Protein AF-A0A356F7J8-F1 (afdb_monomer_lite)

Structure (mmCIF, N/CA/C/O backbone):
data_AF-A0A356F7J8-F1
#
_entry.id   AF-A0A356F7J8-F1
#
loop_
_atom_site.group_PDB
_atom_site.id
_atom_site.type_symbol
_atom_site.label_atom_id
_atom_site.label_alt_id
_atom_site.label_comp_id
_atom_site.label_asym_id
_atom_site.label_entity_id
_atom_site.label_seq_id
_atom_site.pdbx_PDB_ins_code
_atom_site.Cartn_x
_atom_site.Cartn_y
_atom_site.Cartn_z
_atom_site.occupancy
_atom_site.B_iso_or_equiv
_atom_site.auth_seq_id
_atom_site.auth_comp_id
_atom_site.auth_asym_id
_atom_site.auth_atom_id
_atom_site.pdbx_PDB_model_num
ATOM 1 N N . ALA A 1 1 ? 6.730 -4.942 -4.288 1.00 91.25 1 ALA A N 1
ATOM 2 C CA . ALA A 1 1 ? 8.101 -4.449 -4.509 1.00 91.25 1 ALA A CA 1
ATOM 3 C C . ALA A 1 1 ? 8.484 -3.327 -3.545 1.00 91.25 1 ALA A C 1
ATOM 5 O O . ALA A 1 1 ? 9.322 -3.562 -2.684 1.00 91.25 1 ALA A O 1
ATOM 6 N N . ILE A 1 2 ? 7.876 -2.136 -3.649 1.00 92.38 2 ILE A N 1
ATOM 7 C CA . ILE A 1 2 ? 8.386 -0.928 -2.964 1.00 92.38 2 ILE A CA 1
ATOM 8 C C . ILE A 1 2 ? 7.753 -0.603 -1.599 1.00 92.38 2 ILE A C 1
ATOM 10 O O . ILE A 1 2 ? 8.176 0.344 -0.948 1.00 92.38 2 ILE A O 1
ATOM 14 N N . GLY A 1 3 ? 6.719 -1.337 -1.177 1.00 86.81 3 GLY A N 1
ATOM 15 C CA . GLY A 1 3 ? 6.034 -1.076 0.098 1.00 86.81 3 GLY A CA 1
ATOM 16 C C . GLY A 1 3 ? 5.116 0.157 0.102 1.00 86.81 3 GLY A C 1
ATOM 17 O O . GLY A 1 3 ? 4.936 0.769 1.152 1.00 86.81 3 GLY A O 1
ATO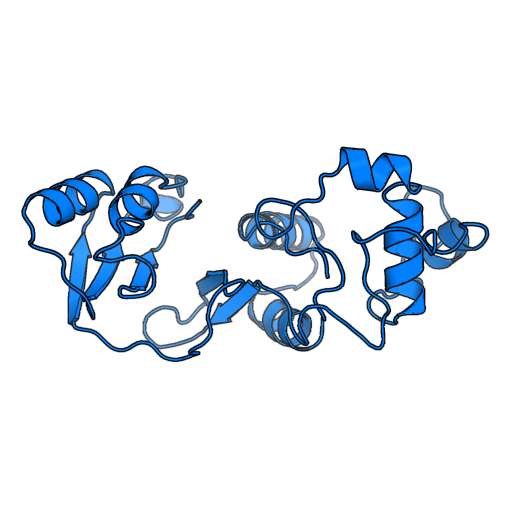M 18 N N . GLY A 1 4 ? 4.509 0.508 -1.039 1.00 89.50 4 GLY A N 1
ATOM 19 C CA . GLY A 1 4 ? 3.669 1.706 -1.207 1.00 89.50 4 GLY A CA 1
ATOM 20 C C . GLY A 1 4 ? 2.384 1.760 -0.361 1.00 89.50 4 GLY A C 1
ATOM 21 O O . GLY A 1 4 ? 2.050 0.829 0.378 1.00 89.50 4 GLY A O 1
ATOM 22 N N . SER A 1 5 ? 1.664 2.879 -0.468 1.00 92.06 5 SER A N 1
ATOM 23 C CA . SER A 1 5 ? 0.406 3.132 0.252 1.00 92.06 5 SER A CA 1
ATOM 24 C C . SER A 1 5 ? -0.735 2.225 -0.225 1.00 92.06 5 SER A C 1
ATOM 26 O O . SER A 1 5 ? -0.843 1.915 -1.413 1.00 92.06 5 SER A O 1
ATOM 28 N N . THR A 1 6 ? -1.634 1.861 0.692 1.00 94.06 6 THR A N 1
ATOM 29 C CA . THR A 1 6 ? -2.899 1.170 0.389 1.00 94.06 6 THR A CA 1
ATOM 30 C C . THR A 1 6 ? -3.812 2.001 -0.518 1.00 94.06 6 THR A C 1
ATOM 32 O O . THR A 1 6 ? -4.516 1.426 -1.347 1.00 94.06 6 THR A O 1
ATOM 35 N N . ASN A 1 7 ? -3.731 3.340 -0.464 1.00 94.81 7 ASN A N 1
ATOM 36 C CA . ASN A 1 7 ? -4.457 4.247 -1.367 1.00 94.81 7 ASN A CA 1
ATOM 37 C C . ASN A 1 7 ? -4.113 3.995 -2.849 1.00 94.81 7 ASN A C 1
ATOM 39 O O . ASN A 1 7 ? -4.943 4.234 -3.726 1.00 94.81 7 ASN A O 1
ATOM 43 N N . GLY A 1 8 ? -2.929 3.440 -3.140 1.00 94.31 8 GLY A N 1
ATOM 44 C CA . GLY A 1 8 ? -2.548 3.037 -4.494 1.00 94.31 8 GLY A CA 1
ATOM 45 C C . GLY A 1 8 ? -3.520 2.034 -5.124 1.00 94.31 8 GLY A C 1
ATOM 46 O O . GLY A 1 8 ? -3.714 2.070 -6.334 1.00 94.31 8 GLY A O 1
ATOM 47 N N . MET A 1 9 ? -4.188 1.195 -4.322 1.00 95.00 9 MET A N 1
ATOM 48 C CA . MET A 1 9 ? -5.195 0.250 -4.821 1.00 95.00 9 MET A CA 1
ATOM 49 C C . MET A 1 9 ? -6.432 0.977 -5.349 1.00 95.00 9 MET A C 1
ATOM 51 O O . MET A 1 9 ? -6.921 0.650 -6.425 1.00 95.00 9 MET A O 1
ATOM 55 N N . LEU A 1 10 ? -6.899 2.012 -4.645 1.00 96.19 10 LEU A N 1
ATOM 56 C CA . LEU A 1 10 ? -8.052 2.807 -5.075 1.00 96.19 10 LEU A CA 1
ATOM 57 C C . LEU A 1 10 ? -7.766 3.519 -6.397 1.00 96.19 10 LEU A C 1
ATOM 59 O O . LEU A 1 10 ? -8.580 3.477 -7.318 1.00 96.19 10 LEU A O 1
ATOM 63 N N . HIS A 1 11 ? -6.592 4.143 -6.504 1.00 97.44 11 HIS A N 1
ATOM 64 C CA . HIS A 1 11 ? -6.194 4.856 -7.714 1.00 97.44 11 HIS A CA 1
ATOM 65 C C . HIS A 1 11 ? -5.977 3.914 -8.898 1.00 97.44 11 HIS A C 1
ATOM 67 O O . HIS A 1 11 ? -6.392 4.239 -10.007 1.00 97.44 11 HIS A O 1
ATOM 73 N N . LEU A 1 12 ? -5.378 2.741 -8.671 1.00 96.69 12 LEU A N 1
ATOM 74 C CA . LEU A 1 12 ? -5.155 1.757 -9.726 1.00 96.69 12 LEU A CA 1
ATOM 75 C C . LEU A 1 12 ? -6.475 1.184 -10.259 1.00 96.69 12 LEU A C 1
ATOM 77 O O . LEU A 1 12 ? -6.648 1.097 -11.470 1.00 96.69 12 LEU A O 1
ATOM 81 N N . LEU A 1 13 ? -7.423 0.856 -9.376 1.00 97.12 13 LEU A N 1
ATOM 82 C CA . LEU A 1 13 ? -8.752 0.383 -9.777 1.00 97.12 13 LEU A CA 1
ATOM 83 C C . LEU A 1 13 ? -9.542 1.468 -10.524 1.00 97.12 13 LEU A C 1
ATOM 85 O O . LEU A 1 13 ? -10.190 1.181 -11.529 1.00 97.12 13 LEU A O 1
ATOM 89 N N . ALA A 1 14 ? -9.462 2.725 -10.075 1.00 97.75 14 ALA A N 1
ATOM 90 C CA . ALA A 1 14 ? -10.080 3.847 -10.779 1.00 97.75 14 ALA A CA 1
ATOM 91 C C . ALA A 1 14 ? -9.475 4.043 -12.179 1.00 97.75 14 ALA A C 1
ATOM 93 O O . ALA A 1 14 ? -10.212 4.200 -13.150 1.00 97.75 14 ALA A O 1
ATOM 94 N N . LEU A 1 15 ? -8.145 3.973 -12.295 1.00 98.06 15 LEU A N 1
ATOM 95 C CA . LEU A 1 15 ? -7.444 4.069 -13.574 1.00 98.06 15 LEU A CA 1
ATOM 96 C C . LEU A 1 15 ? -7.825 2.924 -14.518 1.00 98.06 15 LEU A C 1
ATOM 98 O O . LEU A 1 15 ? -8.110 3.176 -15.685 1.00 98.06 15 LEU A O 1
ATOM 102 N N . ALA A 1 16 ? -7.862 1.685 -14.023 1.00 98.00 16 ALA A N 1
ATOM 103 C CA . ALA A 1 16 ? -8.266 0.527 -14.815 1.00 98.00 16 ALA A CA 1
ATOM 104 C C . ALA A 1 16 ? -9.693 0.688 -15.352 1.00 98.00 16 ALA A C 1
ATOM 106 O O . ALA A 1 16 ? -9.935 0.469 -16.538 1.00 98.00 16 ALA A O 1
ATOM 107 N N . ARG A 1 17 ? -10.618 1.176 -14.515 1.00 97.62 17 ARG A N 1
ATOM 108 C CA . ARG A 1 17 ? -11.995 1.469 -14.924 1.00 97.62 17 ARG A CA 1
ATOM 109 C C . ARG A 1 17 ? -12.063 2.520 -16.035 1.00 97.62 17 ARG A C 1
ATOM 111 O O . ARG A 1 17 ? -12.768 2.301 -17.017 1.00 97.62 17 ARG A O 1
ATOM 118 N N . GLU A 1 18 ? -11.335 3.629 -15.907 1.00 98.38 18 GLU A N 1
ATOM 119 C CA . GLU A 1 18 ? -11.282 4.670 -16.948 1.00 98.38 18 GLU A CA 1
ATOM 120 C C . GLU A 1 18 ? -10.639 4.161 -18.245 1.00 98.38 18 GLU A C 1
ATOM 122 O O . GLU A 1 18 ? -11.094 4.472 -19.347 1.00 98.38 18 GLU A O 1
ATOM 127 N N . ALA A 1 19 ? -9.627 3.301 -18.125 1.00 98.00 19 ALA A N 1
ATOM 128 C CA . ALA A 1 19 ? -8.990 2.623 -19.249 1.00 98.00 19 ALA A CA 1
ATOM 129 C C . ALA A 1 19 ? -9.828 1.463 -19.826 1.00 98.00 19 ALA A C 1
ATOM 131 O O . ALA A 1 19 ? -9.428 0.877 -20.832 1.00 98.00 19 ALA A O 1
ATOM 132 N N . LYS A 1 20 ? -10.986 1.141 -19.226 1.00 98.19 20 LYS A N 1
ATOM 133 C CA . LYS A 1 20 ? -11.863 0.012 -19.588 1.00 98.19 20 LYS A CA 1
ATOM 134 C C . LYS A 1 20 ? -11.149 -1.344 -19.548 1.00 98.19 20 LYS A C 1
ATOM 136 O O . LYS A 1 20 ? -11.376 -2.202 -20.399 1.00 98.19 20 LYS A O 1
ATOM 141 N N . VAL A 1 21 ? -10.282 -1.519 -18.557 1.00 98.12 21 VAL A N 1
ATOM 142 C CA . VAL A 1 21 ? -9.602 -2.776 -18.249 1.00 98.12 21 VAL A CA 1
ATOM 143 C C . VAL A 1 21 ? -10.322 -3.427 -17.072 1.00 98.12 21 VAL A C 1
ATOM 145 O O . VAL A 1 21 ? -10.441 -2.823 -16.006 1.00 98.12 21 VAL A O 1
ATOM 148 N N . GLU A 1 22 ? -10.791 -4.659 -17.265 1.00 97.69 22 GLU A N 1
ATOM 149 C CA . GLU A 1 22 ? -11.347 -5.476 -16.185 1.00 97.69 22 GLU A CA 1
ATOM 150 C C . GLU A 1 22 ? -10.220 -5.849 -15.217 1.00 97.69 22 GLU A C 1
ATOM 152 O O . GLU A 1 22 ? -9.372 -6.688 -15.520 1.00 97.69 22 GLU A O 1
ATOM 157 N N . PHE A 1 23 ? -10.178 -5.164 -14.076 1.00 97.44 23 PHE A N 1
ATOM 158 C CA . PHE A 1 23 ? -9.166 -5.358 -13.047 1.00 97.44 23 PHE A CA 1
ATOM 159 C C . PHE A 1 23 ? -9.775 -5.092 -11.674 1.00 97.44 23 PHE A C 1
ATOM 161 O O . PHE A 1 23 ? -10.354 -4.031 -11.425 1.00 97.44 23 PHE A O 1
ATOM 168 N N . THR A 1 24 ? -9.660 -6.066 -10.780 1.00 96.94 24 THR A N 1
ATOM 169 C CA . THR A 1 24 ? -10.370 -6.098 -9.503 1.00 96.94 24 THR A CA 1
ATOM 170 C C . THR A 1 24 ? -9.429 -6.401 -8.339 1.00 96.94 24 THR A C 1
ATOM 172 O O . THR A 1 24 ? -8.261 -6.759 -8.503 1.00 96.94 24 THR A O 1
ATOM 175 N N . LEU A 1 25 ? -9.952 -6.307 -7.115 1.00 97.19 25 LEU A N 1
ATOM 176 C CA . LEU A 1 25 ? -9.237 -6.748 -5.918 1.00 97.19 25 LEU A CA 1
ATOM 177 C C . LEU A 1 25 ? -8.871 -8.246 -5.957 1.00 97.19 25 LEU A C 1
ATOM 179 O O . LEU A 1 25 ? -7.870 -8.640 -5.354 1.00 97.19 25 LEU A O 1
ATOM 183 N N . ALA A 1 26 ? -9.643 -9.076 -6.671 1.00 96.75 26 ALA A N 1
ATOM 184 C CA . ALA A 1 26 ? -9.350 -10.500 -6.824 1.00 96.75 26 ALA A CA 1
ATOM 185 C C . ALA A 1 26 ? -8.097 -10.746 -7.680 1.00 96.75 26 ALA A C 1
ATOM 187 O O . ALA A 1 26 ? -7.353 -11.681 -7.395 1.00 96.75 26 ALA A O 1
ATOM 188 N N . ASP A 1 27 ? -7.827 -9.872 -8.654 1.00 96.88 27 ASP A N 1
ATOM 189 C CA . ASP A 1 27 ? -6.625 -9.916 -9.498 1.00 96.88 27 ASP A CA 1
ATOM 190 C C . ASP A 1 27 ? -5.392 -9.390 -8.753 1.00 96.88 27 ASP A C 1
ATOM 192 O O . ASP A 1 27 ? -4.281 -9.891 -8.913 1.00 96.88 27 ASP A O 1
ATOM 196 N N . ILE A 1 28 ? -5.585 -8.401 -7.876 1.00 96.50 28 ILE A N 1
ATOM 197 C CA . ILE A 1 28 ? -4.511 -7.808 -7.068 1.00 96.50 28 ILE A CA 1
ATOM 198 C C . ILE A 1 28 ? -3.938 -8.815 -6.065 1.00 96.50 28 ILE A C 1
ATOM 200 O O . ILE A 1 28 ? -2.730 -8.830 -5.827 1.00 96.50 28 ILE A O 1
ATOM 204 N N . GLN A 1 29 ? -4.774 -9.653 -5.451 1.00 95.62 29 GLN A N 1
ATOM 205 C CA . GLN A 1 29 ? -4.327 -10.555 -4.390 1.00 95.62 29 GLN A CA 1
ATOM 206 C C . GLN A 1 29 ? -3.210 -11.540 -4.790 1.00 95.62 29 GLN A C 1
ATOM 208 O O . GLN A 1 29 ? -2.231 -11.633 -4.041 1.00 95.62 29 GLN A O 1
ATOM 213 N N . PRO A 1 30 ? -3.305 -12.298 -5.903 1.00 96.25 30 PRO A N 1
ATOM 214 C CA . PRO A 1 30 ? -2.209 -13.160 -6.341 1.00 96.25 30 PRO A CA 1
ATOM 215 C C . PRO A 1 30 ? -0.947 -12.348 -6.656 1.00 96.25 30 PRO A C 1
ATOM 217 O O . PRO A 1 30 ? 0.122 -12.703 -6.166 1.00 96.25 30 PRO A O 1
ATOM 220 N N . ILE A 1 31 ? -1.079 -11.189 -7.318 1.00 96.19 31 ILE A N 1
ATOM 221 C CA . ILE A 1 31 ? 0.049 -10.282 -7.597 1.00 96.19 31 ILE A CA 1
ATOM 222 C C . ILE A 1 31 ? 0.764 -9.899 -6.294 1.00 96.19 31 ILE A C 1
ATOM 224 O O . ILE A 1 31 ? 1.987 -9.992 -6.199 1.00 96.19 31 ILE A O 1
ATOM 228 N N . MET A 1 32 ? 0.023 -9.508 -5.255 1.00 95.50 32 MET A N 1
ATOM 229 C CA . MET A 1 32 ? 0.609 -9.134 -3.965 1.00 95.50 32 MET A CA 1
ATOM 230 C C . MET A 1 32 ? 1.274 -10.306 -3.232 1.00 95.50 32 MET A C 1
ATOM 232 O O . MET A 1 32 ? 2.231 -10.088 -2.487 1.00 95.50 32 MET A O 1
ATOM 236 N N . ARG A 1 33 ? 0.796 -11.542 -3.417 1.00 94.25 33 ARG A N 1
ATOM 237 C CA . ARG A 1 33 ? 1.423 -12.745 -2.839 1.00 94.25 33 ARG A CA 1
ATOM 238 C C . ARG A 1 33 ? 2.718 -13.131 -3.538 1.00 94.25 33 ARG A C 1
ATOM 240 O O . ARG A 1 33 ? 3.629 -13.600 -2.868 1.00 94.25 33 ARG A O 1
ATOM 247 N N . GLU A 1 34 ? 2.783 -12.940 -4.847 1.00 95.06 34 GLU A N 1
ATOM 248 C CA . GLU A 1 34 ? 3.923 -13.347 -5.677 1.00 95.06 34 GLU A CA 1
ATOM 249 C C . GLU A 1 34 ? 4.987 -12.252 -5.794 1.00 95.06 34 GLU A C 1
ATOM 251 O O . GLU A 1 34 ? 6.133 -12.528 -6.133 1.00 95.06 34 GLU A O 1
ATOM 256 N N . THR A 1 35 ? 4.637 -11.004 -5.479 1.00 96.06 35 THR A N 1
ATOM 257 C CA . THR A 1 35 ? 5.567 -9.879 -5.560 1.00 96.06 35 THR A CA 1
ATOM 258 C C . THR A 1 35 ? 6.389 -9.738 -4.270 1.00 96.06 35 THR A C 1
ATOM 260 O O . THR A 1 35 ? 5.838 -9.290 -3.257 1.00 96.06 35 THR A O 1
ATOM 263 N N . PRO A 1 36 ? 7.717 -9.952 -4.288 1.00 95.81 36 PRO A N 1
ATOM 264 C CA . PRO A 1 36 ? 8.560 -9.715 -3.121 1.00 95.81 36 PRO A CA 1
ATOM 265 C C . PRO A 1 36 ? 8.683 -8.222 -2.774 1.00 95.81 36 PRO A C 1
ATOM 267 O O . PRO A 1 36 ? 8.465 -7.319 -3.595 1.00 95.81 36 PRO A O 1
ATOM 270 N N . VAL A 1 37 ? 9.065 -7.934 -1.530 1.00 94.88 37 VAL A N 1
ATOM 271 C CA . VAL A 1 37 ? 9.495 -6.595 -1.110 1.00 94.88 37 VAL A CA 1
ATOM 272 C C . VAL A 1 37 ? 10.995 -6.484 -1.332 1.00 94.88 37 VAL A C 1
ATOM 274 O O . VAL A 1 37 ? 11.788 -7.100 -0.626 1.00 94.88 37 VAL A O 1
ATOM 277 N N . LEU A 1 38 ? 11.369 -5.668 -2.312 1.00 95.31 38 LEU A N 1
ATOM 278 C CA . LEU A 1 38 ? 12.754 -5.452 -2.722 1.00 95.31 38 LEU A CA 1
ATOM 279 C C . LEU A 1 38 ? 13.272 -4.079 -2.311 1.00 95.31 38 LEU A C 1
ATOM 281 O O . LEU A 1 38 ? 14.453 -3.822 -2.487 1.00 95.31 38 LEU A O 1
ATOM 285 N N . CYS A 1 39 ? 12.433 -3.187 -1.776 1.00 94.56 39 CYS A N 1
ATOM 286 C CA . CYS A 1 39 ? 12.879 -1.834 -1.448 1.00 94.56 39 CYS A CA 1
ATOM 287 C C . CYS A 1 39 ? 12.588 -1.432 -0.010 1.00 94.56 39 CYS A C 1
ATOM 289 O O . CYS A 1 39 ? 11.521 -1.746 0.519 1.00 94.56 39 CYS A O 1
ATOM 291 N N . SER A 1 40 ? 13.519 -0.695 0.593 1.00 92.38 40 SER A N 1
ATOM 292 C CA . SER A 1 40 ? 13.481 -0.209 1.974 1.00 92.38 40 SER A CA 1
ATOM 293 C C . SER A 1 40 ? 13.285 1.306 2.019 1.00 92.38 40 SER A C 1
ATOM 295 O O . SER A 1 40 ? 14.229 2.074 2.201 1.00 92.38 40 SER A O 1
ATOM 297 N N . PHE A 1 41 ? 12.035 1.738 1.835 1.00 92.38 41 PHE A N 1
ATOM 298 C CA . PHE A 1 41 ? 11.652 3.150 1.876 1.00 92.38 41 PHE A CA 1
ATOM 299 C C . PHE A 1 41 ? 10.756 3.479 3.070 1.00 92.38 41 PHE A C 1
ATOM 301 O O . PHE A 1 41 ? 9.981 2.636 3.534 1.00 92.38 41 PHE A O 1
ATOM 308 N N . ALA A 1 42 ? 10.837 4.721 3.538 1.00 88.69 42 ALA A N 1
ATOM 309 C CA . ALA A 1 42 ? 9.963 5.272 4.561 1.00 88.69 42 ALA A CA 1
ATOM 310 C C . ALA A 1 42 ? 8.482 5.132 4.150 1.00 88.69 42 ALA A C 1
ATOM 312 O O . ALA A 1 42 ? 8.158 5.260 2.964 1.00 88.69 42 ALA A O 1
ATOM 313 N N . PRO A 1 43 ? 7.569 4.862 5.104 1.00 83.94 43 PRO A N 1
ATOM 314 C CA . PRO A 1 43 ? 7.795 4.809 6.556 1.00 83.94 43 PRO A CA 1
ATOM 315 C C . PRO A 1 43 ? 8.349 3.468 7.080 1.00 83.94 43 PRO A C 1
ATOM 317 O O . PRO A 1 43 ? 8.655 3.367 8.261 1.00 83.94 43 PRO A O 1
ATOM 320 N N . ARG A 1 44 ? 8.479 2.435 6.234 1.00 82.75 44 ARG A N 1
ATOM 321 C CA . ARG A 1 44 ? 8.925 1.089 6.647 1.00 82.75 44 ARG A CA 1
ATOM 322 C C . ARG A 1 44 ? 10.441 0.996 6.825 1.00 82.75 44 ARG A C 1
ATOM 324 O O . ARG A 1 44 ? 10.922 0.327 7.731 1.00 82.75 44 ARG A O 1
ATOM 331 N N . GLY A 1 45 ? 11.176 1.598 5.899 1.00 85.88 45 GLY A N 1
ATOM 332 C CA . GLY A 1 45 ? 12.633 1.634 5.874 1.00 85.88 45 GLY A CA 1
ATOM 333 C C . GLY A 1 45 ? 13.180 3.046 6.079 1.00 85.88 45 GLY A C 1
ATOM 334 O O . GLY A 1 45 ? 12.423 4.014 6.033 1.00 85.88 45 GLY A O 1
ATOM 335 N N . PRO A 1 46 ? 14.499 3.189 6.266 1.00 86.56 46 PRO A N 1
ATOM 336 C CA . PRO A 1 46 ? 15.126 4.491 6.488 1.00 86.56 46 PRO A CA 1
ATOM 337 C C . PRO A 1 46 ? 15.255 5.333 5.208 1.00 86.56 46 PRO A C 1
ATOM 339 O O . PRO A 1 46 ? 15.455 6.542 5.286 1.00 86.56 46 PRO A O 1
ATOM 342 N N . GLY A 1 47 ? 15.158 4.711 4.029 1.00 91.00 47 GLY A N 1
ATOM 343 C CA . GLY A 1 47 ? 15.392 5.362 2.745 1.00 91.00 47 GLY A CA 1
ATOM 344 C C . GLY A 1 47 ? 14.260 6.268 2.272 1.00 91.00 47 GLY A C 1
ATOM 345 O O . GLY A 1 47 ? 13.083 5.978 2.472 1.00 91.00 47 GLY A O 1
ATOM 346 N N . THR A 1 48 ? 14.591 7.336 1.554 1.00 94.38 48 THR A N 1
ATOM 347 C CA . THR A 1 48 ? 13.607 8.248 0.954 1.00 94.38 48 THR A CA 1
ATOM 348 C C . THR A 1 48 ? 13.656 8.222 -0.575 1.00 94.38 48 THR A C 1
ATOM 350 O O . THR A 1 48 ? 14.558 7.653 -1.190 1.00 94.38 48 THR A O 1
ATOM 353 N N . MET A 1 49 ? 12.697 8.888 -1.226 1.00 95.56 49 MET A N 1
ATOM 354 C CA . MET A 1 49 ? 12.724 9.063 -2.685 1.00 95.56 49 MET A CA 1
ATOM 355 C C . MET A 1 49 ? 13.897 9.935 -3.157 1.00 95.56 49 MET A C 1
ATOM 357 O O . MET A 1 49 ? 14.352 9.783 -4.289 1.00 95.56 49 MET A O 1
ATOM 361 N N . VAL A 1 50 ? 14.431 10.804 -2.289 1.00 96.31 50 VAL A N 1
ATOM 362 C CA . VAL A 1 50 ? 15.663 11.558 -2.571 1.00 96.31 50 VAL A CA 1
ATOM 363 C C . VAL A 1 50 ? 16.861 10.614 -2.624 1.00 96.31 50 VAL A C 1
ATOM 365 O O . VAL A 1 50 ? 17.713 10.752 -3.497 1.00 96.31 50 VAL A 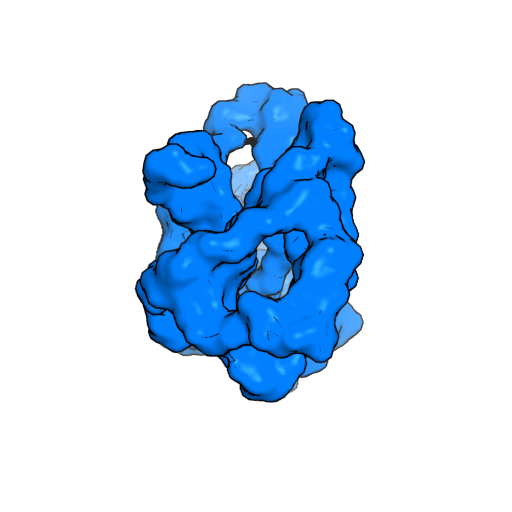O 1
ATOM 368 N N . ASP A 1 51 ? 16.910 9.627 -1.734 1.00 95.88 51 ASP A N 1
ATOM 369 C CA . ASP A 1 51 ? 17.988 8.639 -1.728 1.00 95.88 51 ASP A CA 1
ATOM 370 C C . ASP A 1 51 ? 17.894 7.720 -2.948 1.00 95.88 51 ASP A C 1
ATOM 372 O O . ASP A 1 51 ? 18.909 7.470 -3.594 1.00 95.88 51 ASP A O 1
ATOM 376 N N . LEU A 1 52 ? 16.675 7.334 -3.354 1.00 96.25 52 LEU A N 1
ATOM 377 C CA . LEU A 1 52 ? 16.459 6.649 -4.632 1.00 96.25 52 LEU A CA 1
ATOM 378 C C . LEU A 1 52 ? 16.976 7.492 -5.807 1.00 96.25 52 LEU A C 1
ATOM 380 O O . LEU A 1 52 ? 17.683 6.978 -6.670 1.00 96.25 52 LEU A O 1
ATOM 384 N N . HIS A 1 53 ? 16.661 8.789 -5.844 1.00 96.69 53 HIS A N 1
ATOM 385 C CA . HIS A 1 53 ? 17.146 9.684 -6.897 1.00 96.69 53 HIS A CA 1
ATOM 386 C C . HIS A 1 53 ? 18.680 9.731 -6.963 1.00 96.69 53 HIS A C 1
ATOM 388 O O . HIS A 1 53 ? 19.243 9.635 -8.053 1.00 96.69 53 HIS A O 1
ATOM 394 N N . ARG A 1 54 ? 19.360 9.797 -5.810 1.00 95.62 54 ARG A N 1
ATOM 395 C CA . ARG A 1 54 ? 20.832 9.817 -5.722 1.00 95.62 54 ARG A CA 1
ATOM 396 C C . ARG A 1 54 ? 21.496 8.563 -6.291 1.00 95.62 54 ARG A C 1
ATOM 398 O O . ARG A 1 54 ? 22.617 8.663 -6.778 1.00 95.62 54 ARG A O 1
ATOM 405 N N . ILE A 1 55 ? 20.819 7.415 -6.257 1.00 95.38 55 ILE A N 1
ATOM 406 C CA . ILE A 1 55 ? 21.337 6.147 -6.799 1.00 95.38 55 ILE A CA 1
ATOM 407 C C . ILE A 1 55 ? 20.869 5.851 -8.235 1.00 95.38 55 ILE A C 1
ATOM 409 O O . ILE A 1 55 ? 21.061 4.739 -8.719 1.00 95.38 55 ILE A O 1
ATOM 413 N N . GLY A 1 56 ? 20.260 6.828 -8.922 1.00 95.38 56 GLY A N 1
ATOM 414 C CA . GLY A 1 56 ? 19.826 6.715 -10.323 1.00 95.38 56 GLY A CA 1
ATOM 415 C C . GLY A 1 56 ? 18.308 6.741 -10.543 1.00 95.38 56 GLY A C 1
ATOM 416 O O . GLY A 1 56 ? 17.839 6.668 -11.679 1.00 95.38 56 GLY A O 1
ATOM 417 N N . GLY A 1 57 ? 17.523 6.911 -9.479 1.00 96.38 57 GLY A N 1
ATOM 418 C CA . GLY A 1 57 ? 16.099 7.219 -9.559 1.00 96.38 57 GLY A CA 1
ATOM 419 C C . GLY A 1 57 ? 15.211 6.052 -9.984 1.00 96.38 57 GLY A C 1
ATOM 420 O O . GLY A 1 57 ? 15.563 4.877 -9.876 1.00 96.38 57 GLY A O 1
ATOM 421 N N . ALA A 1 58 ? 14.013 6.399 -10.460 1.00 96.44 58 ALA A N 1
ATOM 422 C CA . ALA A 1 58 ? 12.991 5.427 -10.834 1.00 96.44 58 ALA A CA 1
ATOM 423 C C . ALA A 1 58 ? 13.458 4.469 -11.941 1.00 96.44 58 ALA A C 1
ATOM 425 O O . ALA A 1 58 ? 13.108 3.297 -11.892 1.00 96.44 58 ALA A O 1
ATOM 426 N N . SER A 1 59 ? 14.272 4.927 -12.897 1.00 97.19 59 SER A N 1
ATOM 427 C CA . SER A 1 59 ? 14.753 4.082 -13.995 1.00 97.19 59 SER A CA 1
ATOM 428 C C . SER A 1 59 ? 15.589 2.906 -13.490 1.00 97.19 59 SER A C 1
ATOM 430 O O . SER A 1 59 ? 15.332 1.773 -13.883 1.00 97.19 59 SER A O 1
ATOM 432 N N . VAL A 1 60 ? 16.536 3.150 -12.575 1.00 97.06 60 VAL A N 1
ATOM 433 C CA . VAL A 1 60 ? 17.369 2.092 -11.970 1.00 97.06 60 VAL A CA 1
ATOM 434 C C . VAL A 1 60 ? 16.513 1.090 -11.198 1.00 97.06 60 VAL A C 1
ATOM 436 O O . VAL A 1 60 ? 16.709 -0.119 -11.309 1.00 97.06 60 VAL A O 1
ATOM 439 N N . LEU A 1 61 ? 15.515 1.580 -10.460 1.00 96.75 61 LEU A N 1
ATOM 440 C CA . LEU A 1 61 ? 14.575 0.717 -9.753 1.00 96.75 61 LEU A CA 1
ATOM 441 C C . LEU A 1 61 ? 13.742 -0.137 -10.719 1.00 96.75 61 LEU A C 1
ATOM 443 O O . LEU A 1 61 ? 13.639 -1.344 -10.527 1.00 96.75 61 LEU A O 1
ATOM 447 N N . LEU A 1 62 ? 13.150 0.465 -11.751 1.00 97.25 62 LEU A N 1
ATOM 448 C CA . LEU A 1 62 ? 12.335 -0.257 -12.730 1.00 97.25 62 LEU A CA 1
ATOM 449 C C . LEU A 1 62 ? 13.165 -1.294 -13.493 1.00 97.25 62 LEU A C 1
ATOM 451 O O . LEU A 1 62 ? 12.685 -2.405 -13.691 1.00 97.25 62 LEU A O 1
ATOM 455 N N . LYS A 1 63 ? 14.414 -0.968 -13.852 1.00 97.44 63 LYS A N 1
ATOM 456 C CA . LYS A 1 63 ? 15.355 -1.908 -14.475 1.00 97.44 63 LYS A CA 1
ATOM 457 C C . LYS A 1 63 ? 15.634 -3.101 -13.563 1.00 97.44 63 LYS A C 1
ATOM 459 O O . LYS A 1 63 ? 15.499 -4.236 -14.000 1.00 97.44 63 LYS A O 1
ATOM 464 N N . HIS A 1 64 ? 15.916 -2.855 -12.284 1.00 97.12 64 HIS A N 1
ATOM 465 C CA . HIS A 1 64 ? 16.118 -3.926 -11.305 1.00 97.12 64 HIS A CA 1
ATOM 466 C C . HIS A 1 64 ? 14.887 -4.828 -11.149 1.00 97.12 64 HIS A C 1
ATOM 468 O O . HIS A 1 64 ? 15.014 -6.046 -11.100 1.00 97.12 64 HIS A O 1
ATOM 474 N N . LEU A 1 65 ? 13.684 -4.248 -11.093 1.00 96.88 65 LEU A N 1
ATOM 475 C CA . LEU A 1 65 ? 12.443 -5.022 -10.985 1.00 96.88 65 LEU A CA 1
ATOM 476 C C . LEU A 1 65 ? 12.134 -5.824 -12.257 1.00 96.88 65 LEU A C 1
ATOM 478 O O . LEU A 1 65 ? 11.610 -6.932 -12.156 1.00 96.88 65 LEU A O 1
ATOM 482 N N . LEU A 1 66 ? 12.464 -5.284 -13.432 1.00 97.06 66 LEU A N 1
ATOM 483 C CA . LEU A 1 66 ? 12.367 -5.994 -14.706 1.00 97.06 66 LEU A CA 1
ATOM 484 C C . LEU A 1 66 ? 13.331 -7.189 -14.741 1.00 97.06 66 LEU A C 1
ATOM 486 O O . LEU A 1 66 ? 12.901 -8.307 -15.002 1.00 97.06 66 LEU A O 1
ATOM 490 N N . ASP A 1 67 ? 14.602 -6.978 -14.392 1.00 95.69 67 ASP A N 1
ATOM 491 C CA . ASP A 1 67 ? 15.624 -8.036 -14.372 1.00 95.69 67 ASP A CA 1
ATOM 492 C C . ASP A 1 67 ? 15.325 -9.122 -13.326 1.00 95.69 67 ASP A C 1
ATOM 494 O O . ASP A 1 67 ? 15.650 -10.292 -13.521 1.00 95.69 67 ASP A O 1
ATOM 498 N N . ALA A 1 68 ? 14.659 -8.752 -12.229 1.00 94.88 68 ALA A N 1
ATOM 499 C CA . ALA A 1 68 ? 14.169 -9.677 -11.210 1.00 94.88 68 ALA A CA 1
ATOM 500 C C . ALA A 1 68 ? 12.904 -10.455 -11.630 1.00 94.88 68 ALA A C 1
ATOM 502 O O . ALA A 1 68 ? 12.406 -11.261 -10.845 1.00 94.88 68 ALA A O 1
ATOM 503 N N . GLY A 1 69 ? 12.348 -10.198 -12.820 1.00 94.56 69 GLY A N 1
ATOM 504 C CA . GLY A 1 69 ? 11.121 -10.836 -13.309 1.00 94.56 69 GLY A CA 1
ATOM 505 C C . GLY A 1 69 ? 9.844 -10.380 -12.596 1.00 94.56 69 GLY A C 1
ATOM 506 O O . GLY A 1 69 ? 8.817 -11.045 -12.692 1.00 94.56 69 GLY A O 1
ATOM 507 N N . VAL A 1 70 ? 9.890 -9.260 -11.868 1.00 94.88 70 VAL A N 1
ATOM 508 C CA . VAL A 1 70 ? 8.733 -8.696 -11.150 1.00 94.88 70 VAL A CA 1
ATOM 509 C C . VAL A 1 70 ? 7.853 -7.851 -12.075 1.00 94.88 70 VAL A C 1
ATOM 511 O O . VAL A 1 70 ? 6.663 -7.681 -11.813 1.00 94.88 70 VAL A O 1
ATOM 514 N N . LEU A 1 71 ? 8.430 -7.293 -13.141 1.00 95.19 71 LEU A N 1
ATOM 515 C CA . LEU A 1 71 ? 7.719 -6.493 -14.137 1.00 95.19 71 LEU A CA 1
ATOM 516 C C . LEU A 1 71 ? 7.741 -7.177 -15.501 1.00 95.19 71 LEU A C 1
ATOM 518 O O . LEU A 1 71 ? 8.756 -7.736 -15.902 1.00 95.19 71 LEU A O 1
ATOM 522 N N . ASP A 1 72 ? 6.639 -7.041 -16.237 1.00 96.12 72 ASP A N 1
ATOM 523 C CA . ASP A 1 72 ? 6.607 -7.288 -17.677 1.00 96.12 72 ASP A CA 1
ATOM 524 C C . ASP A 1 72 ? 7.065 -6.021 -18.419 1.00 96.12 72 ASP A C 1
ATOM 526 O O . ASP A 1 72 ? 6.495 -4.937 -18.260 1.00 96.12 72 ASP A O 1
ATOM 530 N N . GLY A 1 73 ? 8.125 -6.156 -19.214 1.00 97.19 73 GLY A N 1
ATOM 531 C CA . GLY A 1 73 ? 8.734 -5.069 -19.974 1.00 97.19 73 GLY A CA 1
ATOM 532 C C . GLY A 1 73 ? 8.099 -4.805 -21.342 1.00 97.19 73 GLY A C 1
ATOM 533 O O . GLY A 1 73 ? 8.458 -3.817 -21.985 1.00 97.19 73 GLY A O 1
ATOM 534 N N . SER A 1 74 ? 7.164 -5.647 -21.791 1.00 97.94 74 SER A N 1
ATOM 535 C CA . SER A 1 74 ? 6.607 -5.605 -23.150 1.00 97.94 74 SER A CA 1
ATOM 536 C C . SER A 1 74 ? 5.643 -4.437 -23.402 1.00 97.94 74 SER A C 1
ATOM 538 O O . SER A 1 74 ? 5.400 -4.063 -24.552 1.00 97.94 74 SER A O 1
ATOM 540 N N . GLY A 1 75 ? 5.110 -3.829 -22.338 1.00 96.31 75 GLY A N 1
ATOM 541 C CA . GLY A 1 75 ? 4.144 -2.736 -22.424 1.00 96.31 75 GLY A CA 1
ATOM 542 C C . GLY A 1 75 ? 4.713 -1.480 -23.087 1.00 96.31 75 GLY A C 1
ATOM 543 O O . GLY A 1 75 ? 5.802 -1.015 -22.740 1.00 96.31 75 GLY A O 1
ATOM 544 N N . LEU A 1 76 ? 3.956 -0.900 -24.024 1.00 98.12 76 LEU A N 1
ATOM 545 C CA . LEU A 1 76 ? 4.297 0.370 -24.664 1.00 98.12 76 LEU A CA 1
ATOM 546 C C . LEU A 1 76 ? 4.218 1.523 -23.654 1.00 98.12 76 LEU A C 1
ATOM 548 O O . LEU A 1 76 ? 3.333 1.568 -22.800 1.00 98.12 76 LEU A O 1
ATOM 552 N N . THR A 1 77 ? 5.118 2.490 -23.786 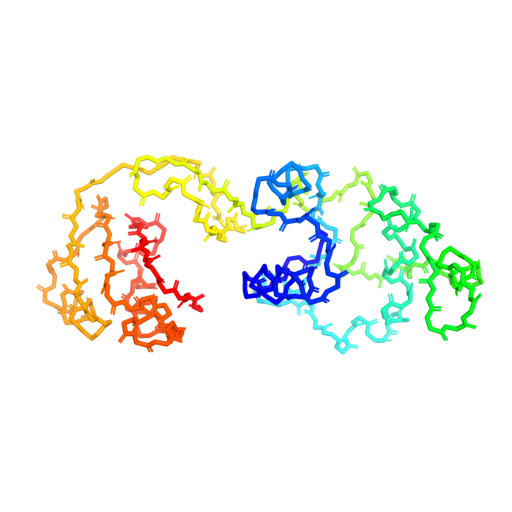1.00 98.25 77 THR A N 1
ATOM 553 C CA . THR A 1 77 ? 5.145 3.693 -22.951 1.00 98.25 77 THR A CA 1
ATOM 554 C C . THR A 1 77 ? 4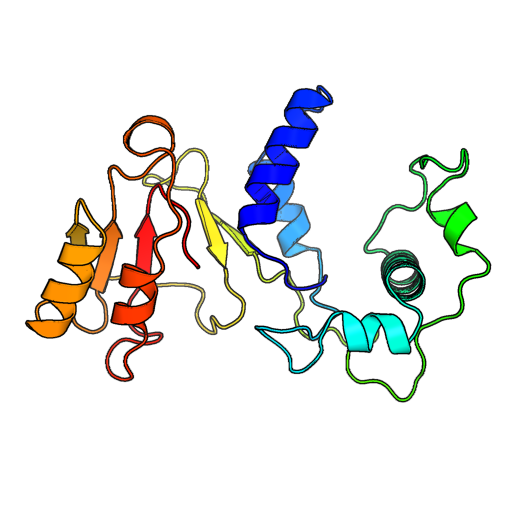.915 4.950 -23.787 1.00 98.25 77 THR A C 1
ATOM 556 O O . THR A 1 77 ? 4.900 4.916 -25.018 1.00 98.25 77 THR A O 1
ATOM 559 N N . VAL A 1 78 ? 4.799 6.097 -23.118 1.00 98.00 78 VAL A N 1
ATOM 560 C CA . VAL A 1 78 ? 4.631 7.406 -23.771 1.00 98.00 78 VAL A CA 1
ATOM 561 C C . VAL A 1 78 ? 5.814 7.827 -24.654 1.00 98.00 78 VAL A C 1
ATOM 563 O O . VAL A 1 78 ? 5.674 8.765 -25.431 1.00 98.00 78 VAL A O 1
ATOM 566 N N . THR A 1 79 ? 6.967 7.152 -24.570 1.00 98.00 79 THR A N 1
ATOM 567 C CA . THR A 1 79 ? 8.121 7.410 -25.452 1.00 98.00 79 THR A CA 1
ATOM 568 C C . THR A 1 79 ? 7.948 6.805 -26.848 1.00 98.00 79 THR A C 1
ATOM 570 O O . THR A 1 79 ? 8.741 7.094 -27.738 1.00 98.00 79 THR A O 1
ATOM 573 N N . GLY A 1 80 ? 6.933 5.956 -27.046 1.00 98.00 80 GLY A N 1
ATOM 574 C CA . GLY A 1 80 ? 6.765 5.148 -28.256 1.00 98.00 80 GLY A CA 1
ATOM 575 C C . GLY A 1 80 ? 7.550 3.832 -28.236 1.00 98.00 80 GLY A C 1
ATOM 576 O O . GLY A 1 80 ? 7.388 3.026 -29.147 1.00 98.00 80 GLY A O 1
ATOM 577 N N . SER A 1 81 ? 8.343 3.587 -27.189 1.00 98.38 81 SER A N 1
ATOM 578 C CA . SER A 1 81 ? 9.065 2.332 -26.962 1.00 98.38 81 SER A CA 1
ATOM 579 C C . SER A 1 81 ? 8.437 1.527 -25.825 1.00 98.38 81 SER A C 1
ATOM 581 O O . SER A 1 81 ? 7.739 2.066 -24.958 1.00 98.38 81 SER A O 1
ATOM 583 N N . THR A 1 82 ? 8.713 0.224 -25.813 1.00 98.62 82 THR A N 1
ATOM 584 C CA . THR A 1 82 ? 8.407 -0.678 -24.693 1.00 98.62 82 THR A CA 1
ATOM 585 C C . THR A 1 82 ? 9.150 -0.264 -23.419 1.00 98.62 82 THR A C 1
ATOM 587 O O . THR A 1 82 ? 10.225 0.339 -23.514 1.00 98.62 82 THR A O 1
ATOM 590 N N . LEU A 1 83 ? 8.645 -0.645 -22.243 1.00 98.19 83 LEU A N 1
ATOM 591 C CA . LEU A 1 83 ? 9.340 -0.433 -20.970 1.00 98.19 83 LEU A CA 1
ATOM 592 C C . LEU A 1 83 ? 10.747 -1.051 -20.982 1.00 98.19 83 LEU A C 1
ATOM 594 O O . LEU A 1 83 ? 11.696 -0.371 -20.605 1.00 98.19 83 LEU A O 1
ATOM 598 N N . GLU A 1 84 ? 10.897 -2.282 -21.474 1.00 98.12 84 GLU A N 1
ATOM 599 C CA . GLU A 1 84 ? 12.202 -2.943 -21.617 1.00 98.12 84 GLU A CA 1
ATOM 600 C C . GLU A 1 84 ? 13.162 -2.127 -22.491 1.00 98.12 84 GLU A C 1
ATOM 602 O O . GLU A 1 84 ? 14.269 -1.805 -22.065 1.00 98.12 84 GLU A O 1
ATOM 607 N N . GLY A 1 85 ? 12.708 -1.703 -23.673 1.00 98.31 85 GLY A N 1
ATOM 608 C CA . GLY A 1 85 ? 13.487 -0.849 -24.574 1.00 98.31 85 GLY A CA 1
ATOM 609 C C . GLY A 1 85 ? 13.943 0.473 -23.942 1.00 98.31 85 GLY A C 1
ATOM 610 O O . GLY A 1 85 ? 15.084 0.877 -24.141 1.00 98.31 85 GLY A O 1
ATOM 611 N N . ASN A 1 86 ? 13.102 1.127 -23.134 1.00 98.31 86 ASN A N 1
ATOM 612 C CA . ASN A 1 86 ? 13.496 2.349 -22.416 1.00 98.31 86 ASN A CA 1
ATOM 613 C C . ASN A 1 86 ? 14.554 2.103 -21.329 1.00 98.31 86 ASN A C 1
ATOM 615 O O . ASN A 1 86 ? 15.241 3.038 -20.922 1.00 98.31 86 ASN A O 1
ATOM 619 N N . LEU A 1 87 ? 14.645 0.876 -20.815 1.00 98.12 87 LEU A N 1
ATOM 620 C CA . LEU A 1 87 ? 15.516 0.509 -19.701 1.00 98.12 87 LEU A CA 1
ATOM 621 C C . LEU A 1 87 ? 16.793 -0.220 -20.150 1.00 98.12 87 LEU A C 1
ATOM 623 O O . LEU A 1 87 ? 17.606 -0.574 -19.298 1.00 98.12 87 LEU A O 1
ATOM 627 N N . ALA A 1 88 ? 16.988 -0.432 -21.457 1.00 97.50 88 ALA A N 1
ATOM 628 C CA . ALA A 1 88 ? 18.089 -1.225 -22.006 1.00 97.50 88 ALA A CA 1
ATOM 629 C C . ALA A 1 88 ? 19.478 -0.725 -21.570 1.00 97.50 88 ALA A C 1
ATOM 631 O O . ALA A 1 88 ? 20.322 -1.528 -21.176 1.00 97.50 88 ALA A O 1
ATOM 632 N N . ASP A 1 89 ? 19.680 0.596 -21.572 1.00 97.12 89 ASP A N 1
ATOM 633 C CA . ASP A 1 89 ? 20.961 1.238 -21.239 1.00 97.12 89 ASP A CA 1
ATOM 634 C C . ASP A 1 89 ? 21.044 1.721 -19.779 1.00 97.12 89 ASP A C 1
ATOM 636 O O . ASP A 1 89 ? 22.007 2.383 -19.381 1.00 97.12 89 ASP A O 1
ATOM 640 N N . VAL A 1 90 ? 20.028 1.431 -18.960 1.00 97.75 90 VAL A N 1
ATOM 641 C CA . VAL A 1 90 ? 20.015 1.835 -17.550 1.00 97.75 90 VAL A CA 1
ATOM 642 C C . VAL A 1 90 ? 20.948 0.911 -16.757 1.00 97.75 90 VAL A C 1
ATOM 644 O O . VAL A 1 90 ? 20.774 -0.309 -16.800 1.00 97.75 90 VAL A O 1
ATOM 647 N N . PRO A 1 91 ? 21.931 1.452 -16.012 1.00 94.94 91 PRO A N 1
ATOM 648 C CA . PRO A 1 91 ? 22.838 0.628 -15.224 1.00 94.94 91 PRO A CA 1
ATOM 649 C C . PRO A 1 91 ? 22.102 -0.051 -14.055 1.00 94.94 91 PRO A C 1
ATOM 651 O O . PRO A 1 91 ? 21.086 0.466 -13.579 1.00 94.94 91 PRO A O 1
ATOM 654 N N . PRO A 1 92 ? 22.622 -1.181 -13.542 1.00 92.88 92 PRO A N 1
ATOM 655 C CA . PRO A 1 92 ? 22.085 -1.789 -12.331 1.00 92.88 92 PRO A CA 1
ATOM 656 C C . PRO A 1 92 ? 22.250 -0.848 -11.123 1.00 92.88 92 PRO A C 1
ATOM 658 O O . PRO A 1 92 ? 23.100 0.052 -11.155 1.00 92.88 92 PRO A O 1
ATOM 661 N N . PRO A 1 93 ? 21.493 -1.067 -10.031 1.00 92.94 93 PRO A N 1
ATOM 662 C CA . PRO A 1 93 ? 21.701 -0.335 -8.789 1.00 92.94 93 PRO A CA 1
ATOM 663 C C . PRO A 1 93 ? 23.170 -0.406 -8.335 1.00 92.94 93 PRO A C 1
ATOM 665 O O . PRO A 1 93 ? 23.793 -1.468 -8.459 1.00 92.94 93 PRO A O 1
ATOM 668 N N . PRO A 1 94 ? 23.739 0.686 -7.789 1.00 93.50 94 PRO A N 1
ATOM 669 C CA . PRO A 1 94 ? 25.054 0.646 -7.153 1.00 93.50 94 PRO A CA 1
ATOM 670 C C . PRO A 1 94 ? 25.134 -0.480 -6.114 1.00 93.50 94 PRO A C 1
ATOM 672 O O . PRO A 1 94 ? 24.127 -0.832 -5.506 1.00 93.50 94 PRO A O 1
ATOM 675 N N . LYS A 1 95 ? 26.321 -1.054 -5.890 1.00 89.12 95 LYS A N 1
ATOM 676 C CA . LYS A 1 95 ? 26.487 -2.126 -4.889 1.00 89.12 95 LYS A CA 1
ATOM 677 C C . LYS A 1 95 ? 26.471 -1.599 -3.451 1.00 89.12 95 LYS A C 1
ATOM 679 O O . LYS A 1 95 ? 25.978 -2.284 -2.564 1.00 89.12 95 LYS A O 1
ATOM 684 N N . ASP A 1 96 ? 26.955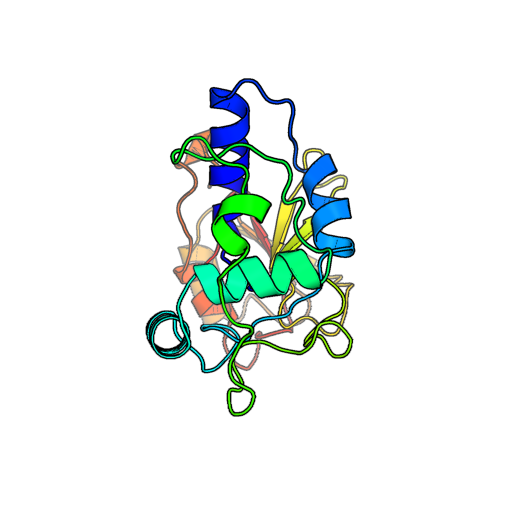 -0.376 -3.246 1.00 89.50 96 ASP A N 1
ATOM 685 C CA . ASP A 1 96 ? 27.101 0.252 -1.927 1.00 89.50 96 ASP A CA 1
ATOM 686 C C . ASP A 1 96 ? 25.851 1.075 -1.562 1.00 89.50 96 ASP A C 1
ATOM 688 O O . ASP A 1 96 ? 25.909 2.285 -1.349 1.00 89.50 96 ASP A O 1
ATOM 692 N N . GLN A 1 97 ? 24.687 0.427 -1.564 1.00 92.69 97 GLN A N 1
ATOM 693 C CA . GLN A 1 97 ? 23.402 1.024 -1.184 1.00 92.69 97 GLN A CA 1
ATOM 694 C C . GLN A 1 97 ? 22.528 -0.007 -0.463 1.00 92.69 97 GLN A C 1
ATOM 696 O O . GLN A 1 97 ? 22.619 -1.202 -0.727 1.00 92.69 97 GLN A O 1
ATOM 701 N N . GLU A 1 98 ? 21.649 0.465 0.419 1.00 91.56 98 GLU A N 1
ATOM 702 C CA . GLU A 1 98 ? 20.794 -0.384 1.269 1.00 91.56 98 GLU A CA 1
ATOM 703 C C . GLU A 1 98 ? 19.295 -0.271 0.920 1.00 91.56 98 GLU A C 1
ATOM 705 O O . GLU A 1 98 ? 18.429 -0.844 1.583 1.00 91.56 98 GLU A O 1
ATOM 710 N N . LEU A 1 99 ? 18.963 0.499 -0.119 1.00 94.81 99 LEU A N 1
ATOM 711 C CA . LEU A 1 99 ? 17.596 0.829 -0.521 1.00 94.81 99 LEU A CA 1
ATOM 712 C C . LEU A 1 99 ? 16.926 -0.281 -1.322 1.00 94.81 99 LEU A C 1
ATOM 714 O O . LEU A 1 99 ? 15.719 -0.463 -1.191 1.00 94.81 99 LEU A O 1
ATOM 718 N N . ILE A 1 100 ? 17.677 -0.977 -2.173 1.00 96.19 100 ILE A N 1
ATOM 719 C CA . ILE A 1 100 ? 17.192 -1.986 -3.113 1.00 96.19 100 ILE A CA 1
ATOM 720 C C . ILE A 1 100 ? 17.920 -3.298 -2.821 1.00 96.19 100 ILE A C 1
ATOM 722 O O . ILE A 1 100 ? 19.132 -3.395 -3.000 1.00 96.19 100 ILE A O 1
ATOM 726 N N . ALA A 1 101 ? 17.177 -4.303 -2.375 1.00 95.19 101 ALA A N 1
ATOM 727 C CA . ALA A 1 101 ? 17.684 -5.639 -2.122 1.00 95.19 101 ALA A CA 1
ATOM 728 C C . ALA A 1 101 ? 17.925 -6.416 -3.432 1.00 95.19 101 ALA A C 1
ATOM 730 O O . ALA A 1 101 ? 17.193 -6.216 -4.413 1.00 95.19 101 ALA A O 1
ATOM 731 N N . PRO A 1 102 ? 18.898 -7.343 -3.450 1.00 94.12 102 PRO A N 1
ATOM 732 C CA . PRO A 1 102 ? 19.035 -8.337 -4.510 1.00 94.12 102 PRO A CA 1
ATOM 733 C C . PRO A 1 102 ? 17.753 -9.159 -4.704 1.00 94.12 102 PRO A C 1
ATOM 735 O O . PRO A 1 102 ? 16.998 -9.383 -3.757 1.00 94.12 102 PRO A O 1
ATOM 738 N N . ALA A 1 103 ? 17.515 -9.630 -5.930 1.00 91.94 103 ALA A N 1
ATOM 739 C CA . ALA A 1 103 ? 16.311 -10.393 -6.270 1.00 91.94 103 ALA A CA 1
ATOM 740 C C . ALA A 1 103 ? 16.197 -11.723 -5.498 1.00 91.94 103 ALA A C 1
ATOM 742 O O . ALA A 1 103 ? 15.095 -12.150 -5.164 1.00 91.94 103 ALA A O 1
ATOM 743 N N . ASP A 1 104 ? 17.331 -12.354 -5.190 1.00 94.31 104 ASP A N 1
ATOM 744 C CA . ASP A 1 104 ? 17.445 -13.617 -4.453 1.00 94.31 104 ASP A CA 1
ATOM 745 C C . ASP A 1 104 ? 17.464 -13.445 -2.924 1.00 94.31 104 ASP A C 1
ATOM 747 O O . ASP A 1 104 ? 17.348 -14.427 -2.191 1.00 94.31 104 ASP A O 1
ATOM 751 N N . ALA A 1 105 ? 17.556 -12.207 -2.435 1.00 95.38 105 ALA A N 1
ATOM 752 C CA . ALA A 1 105 ? 17.558 -11.876 -1.014 1.00 95.38 105 ALA A CA 1
ATOM 753 C C . ALA A 1 105 ? 16.572 -10.733 -0.691 1.00 95.38 105 ALA A C 1
ATOM 755 O O . ALA A 1 105 ? 16.986 -9.689 -0.179 1.00 95.38 105 ALA A O 1
ATOM 756 N N . PRO A 1 106 ? 15.264 -10.889 -0.985 1.00 95.56 106 PRO A N 1
ATOM 757 C CA . PRO A 1 106 ? 14.279 -9.845 -0.726 1.00 95.56 106 PRO A CA 1
ATOM 758 C C . PRO A 1 106 ? 14.081 -9.608 0.776 1.00 95.56 106 PRO A C 1
ATOM 760 O O . PRO A 1 106 ? 14.184 -10.526 1.587 1.00 95.56 106 PRO A O 1
ATOM 763 N N . PHE A 1 107 ? 13.677 -8.390 1.153 1.00 92.88 107 PHE A N 1
ATOM 764 C CA . PHE A 1 107 ? 13.309 -8.072 2.541 1.00 92.88 107 PHE A CA 1
ATOM 765 C C . PHE A 1 107 ? 12.096 -8.878 3.022 1.00 92.88 107 PHE A C 1
ATOM 767 O O . PHE A 1 107 ? 11.944 -9.124 4.216 1.00 92.88 107 PHE A O 1
ATOM 774 N N . LYS A 1 108 ? 11.204 -9.248 2.094 1.00 92.25 108 LYS A N 1
ATOM 775 C CA . LYS A 1 108 ? 10.023 -10.074 2.353 1.00 92.25 108 LYS A CA 1
ATOM 776 C C . LYS A 1 108 ? 9.611 -10.814 1.088 1.00 92.25 108 LYS A C 1
ATOM 778 O O . LYS A 1 108 ? 9.676 -10.251 -0.002 1.00 92.25 108 LYS A O 1
ATOM 783 N N . ALA A 1 109 ? 9.128 -12.044 1.240 1.00 93.00 109 ALA A N 1
ATOM 784 C CA . ALA A 1 109 ? 8.719 -12.886 0.115 1.00 93.00 109 ALA A CA 1
ATOM 785 C C . ALA A 1 109 ? 7.438 -12.408 -0.597 1.00 93.00 109 ALA A C 1
ATOM 787 O O . ALA A 1 109 ? 7.205 -12.782 -1.737 1.00 93.00 109 ALA A O 1
ATOM 788 N N . PHE A 1 110 ? 6.622 -11.577 0.057 1.00 93.38 110 PHE A N 1
ATOM 789 C CA . PHE A 1 110 ? 5.348 -11.082 -0.465 1.00 93.38 110 PHE A CA 1
ATOM 790 C C . PHE A 1 110 ? 5.129 -9.617 -0.087 1.00 93.38 110 PHE A C 1
ATOM 792 O O . PHE A 1 110 ? 5.710 -9.119 0.881 1.00 93.38 110 PHE A O 1
ATOM 799 N N . ALA A 1 111 ? 4.271 -8.927 -0.834 1.00 94.00 111 ALA A N 1
ATOM 800 C CA . ALA A 1 111 ? 4.040 -7.502 -0.687 1.00 94.00 111 ALA A CA 1
ATOM 801 C C . ALA A 1 111 ? 3.355 -7.150 0.642 1.00 94.00 111 ALA A C 1
ATOM 803 O O . ALA A 1 111 ? 2.542 -7.897 1.189 1.00 94.00 111 ALA A O 1
ATOM 804 N N . ASP A 1 112 ? 3.627 -5.938 1.126 1.00 91.81 112 ASP A N 1
ATOM 805 C CA . ASP A 1 112 ? 3.071 -5.410 2.377 1.00 91.81 112 ASP A CA 1
ATOM 806 C C . ASP A 1 112 ? 1.574 -5.100 2.327 1.00 91.81 112 ASP A C 1
ATOM 808 O O . ASP A 1 112 ? 1.025 -4.631 3.317 1.00 91.81 112 ASP A O 1
ATOM 812 N N . ILE A 1 113 ? 0.920 -5.300 1.190 1.00 93.50 113 ILE A N 1
ATOM 813 C CA . ILE A 1 113 ? -0.516 -5.107 1.030 1.00 93.50 113 ILE A CA 1
ATOM 814 C C . ILE A 1 113 ? -1.123 -6.470 0.756 1.00 93.50 113 ILE A C 1
ATOM 816 O O . ILE A 1 113 ? -0.604 -7.202 -0.076 1.00 93.50 113 ILE A O 1
ATOM 820 N N . GLN A 1 114 ? -2.205 -6.809 1.444 1.00 94.44 114 GLN A N 1
ATOM 821 C CA . GLN A 1 114 ? -2.972 -8.021 1.184 1.00 94.44 114 GLN A CA 1
ATOM 822 C C . GLN A 1 114 ? -4.452 -7.672 1.100 1.00 94.44 114 GLN A C 1
ATOM 824 O O . GLN A 1 114 ? -4.946 -6.797 1.809 1.00 94.44 114 GLN A O 1
ATOM 829 N N . ILE A 1 115 ? -5.148 -8.365 0.219 1.00 96.25 115 ILE A N 1
ATOM 830 C CA . ILE A 1 115 ? -6.584 -8.306 0.027 1.00 96.25 115 ILE A CA 1
ATOM 831 C C . ILE A 1 115 ? -7.197 -9.519 0.719 1.00 96.25 115 ILE A C 1
ATOM 833 O O . ILE A 1 115 ? -6.869 -10.671 0.420 1.00 96.25 115 ILE A O 1
ATOM 837 N N . CYS A 1 116 ? -8.111 -9.252 1.640 1.00 94.88 116 CYS A N 1
ATOM 838 C CA . CYS A 1 116 ? -8.865 -10.282 2.333 1.00 94.88 116 CYS A CA 1
ATOM 839 C C . CYS A 1 116 ? -10.321 -10.249 1.882 1.00 94.88 116 CYS A C 1
ATOM 841 O O . CYS A 1 116 ? -10.894 -9.180 1.701 1.00 94.88 116 CYS A O 1
ATOM 843 N N . PHE A 1 117 ? -10.920 -11.429 1.768 1.00 96.69 117 PHE A N 1
ATOM 844 C CA . PHE A 1 117 ? -12.334 -11.611 1.456 1.00 96.69 117 PHE A CA 1
ATOM 845 C C . PHE A 1 117 ? -12.990 -12.423 2.566 1.00 96.69 117 PHE A C 1
ATOM 847 O O . PHE A 1 117 ? -12.341 -13.242 3.223 1.00 96.69 117 PHE A O 1
ATOM 854 N N . GLY A 1 118 ? -14.284 -12.218 2.778 1.00 96.88 118 GLY A N 1
ATOM 855 C CA . GLY A 1 118 ? -15.042 -12.975 3.765 1.00 96.88 118 GLY A CA 1
ATOM 856 C C . GLY A 1 118 ? -16.429 -12.401 3.991 1.00 96.88 118 GLY A C 1
ATOM 857 O O . GLY A 1 118 ? -16.849 -11.472 3.315 1.00 96.88 118 GLY A O 1
ATOM 858 N N . ASN A 1 119 ? -17.140 -12.927 4.983 1.00 97.19 119 ASN A N 1
ATOM 859 C CA . ASN A 1 119 ? -18.509 -12.499 5.281 1.00 97.19 119 ASN A CA 1
ATOM 860 C C . ASN A 1 119 ? -18.637 -11.013 5.678 1.00 97.19 119 ASN A C 1
ATOM 862 O O . ASN A 1 119 ? -19.694 -10.434 5.459 1.00 97.19 119 ASN A O 1
ATOM 866 N N . LEU A 1 120 ? -17.593 -10.401 6.249 1.00 96.06 120 LEU A N 1
ATOM 867 C CA . LEU A 1 120 ? -17.576 -8.969 6.587 1.00 96.06 120 LEU A CA 1
ATOM 868 C C . LEU A 1 120 ? -17.170 -8.065 5.416 1.00 96.06 120 LEU A C 1
ATOM 870 O O . LEU A 1 120 ? -17.499 -6.885 5.422 1.00 96.06 120 LEU A O 1
ATOM 874 N N . ALA A 1 121 ? -16.449 -8.607 4.438 1.00 96.94 121 ALA A N 1
ATOM 875 C CA . ALA A 1 121 ? -15.956 -7.884 3.271 1.00 96.94 121 ALA A CA 1
ATOM 876 C C . ALA A 1 121 ? -16.060 -8.805 2.044 1.00 96.94 121 ALA A C 1
ATOM 878 O O . ALA A 1 121 ? -15.041 -9.336 1.587 1.00 96.94 121 ALA A O 1
ATOM 879 N N . PRO A 1 122 ? -17.287 -9.077 1.556 1.00 96.56 122 PRO A N 1
ATOM 880 C CA . PRO A 1 122 ? -17.498 -10.013 0.452 1.00 96.56 122 PRO A CA 1
ATOM 881 C C . PRO A 1 122 ? -16.814 -9.539 -0.834 1.00 96.56 122 PRO A C 1
ATOM 883 O O . PRO A 1 122 ? -16.259 -10.360 -1.556 1.00 96.56 122 PRO A O 1
ATOM 886 N N . ASP A 1 123 ? -16.761 -8.222 -1.046 1.00 94.94 123 ASP A N 1
ATOM 887 C CA . ASP A 1 123 ? -16.113 -7.591 -2.203 1.00 94.94 123 ASP A CA 1
ATOM 888 C C . ASP A 1 123 ? -14.636 -7.233 -1.953 1.00 94.94 123 ASP A C 1
ATOM 890 O O . ASP A 1 123 ? -13.965 -6.679 -2.822 1.00 94.94 123 ASP A O 1
ATOM 894 N N . GLY A 1 124 ? -14.109 -7.582 -0.777 1.00 96.88 124 GLY A N 1
ATOM 895 C CA . GLY A 1 124 ? -12.708 -7.413 -0.411 1.00 96.88 124 GLY A CA 1
ATOM 896 C C . GLY A 1 124 ? -12.425 -6.229 0.517 1.00 96.88 124 GLY A C 1
ATOM 897 O O . GLY A 1 124 ? -13.126 -5.220 0.534 1.00 96.88 124 GLY A O 1
ATOM 898 N N . ILE A 1 125 ? -11.359 -6.364 1.303 1.00 96.56 125 ILE A N 1
ATOM 899 C CA . ILE A 1 125 ? -10.782 -5.317 2.152 1.00 96.56 125 ILE A CA 1
ATOM 900 C C . ILE A 1 125 ? -9.259 -5.322 2.008 1.00 96.56 125 ILE A C 1
ATOM 902 O O . ILE A 1 125 ? -8.638 -6.378 1.874 1.00 96.56 125 ILE A O 1
ATOM 906 N N . VAL A 1 126 ? -8.657 -4.134 2.036 1.00 96.31 126 VAL A N 1
ATOM 907 C CA . VAL A 1 126 ? -7.212 -3.936 1.884 1.00 96.31 126 VAL A CA 1
ATOM 908 C C . VAL A 1 126 ? -6.557 -3.832 3.262 1.00 96.31 126 VAL A C 1
ATOM 910 O O . VAL A 1 126 ? -6.897 -2.949 4.045 1.00 96.31 126 VAL A O 1
ATOM 913 N N . PHE A 1 127 ? -5.572 -4.683 3.536 1.00 93.19 127 PHE A N 1
ATOM 914 C CA . PHE A 1 127 ? -4.746 -4.639 4.740 1.00 93.19 127 PHE A CA 1
ATOM 915 C C . PHE A 1 127 ? -3.306 -4.258 4.412 1.00 93.19 127 PHE A C 1
ATOM 917 O O . PHE A 1 127 ? -2.718 -4.778 3.463 1.00 93.19 127 PHE A O 1
ATOM 924 N N . LYS A 1 128 ? -2.708 -3.407 5.250 1.00 89.88 128 LYS A N 1
ATOM 925 C CA . LYS A 1 128 ? -1.255 -3.229 5.313 1.00 89.88 128 LYS A CA 1
ATOM 926 C C . LYS A 1 128 ? -0.697 -4.228 6.332 1.00 89.88 128 LYS A C 1
ATOM 928 O O . LYS A 1 128 ? -1.043 -4.169 7.504 1.00 89.88 128 LYS A O 1
ATOM 933 N N . VAL A 1 129 ? 0.160 -5.141 5.888 1.00 87.75 129 VAL A N 1
ATOM 934 C CA . VAL A 1 129 ? 0.728 -6.245 6.685 1.00 87.75 129 VAL A CA 1
ATOM 935 C C . VAL A 1 129 ? 2.251 -6.137 6.823 1.00 87.75 129 VAL A C 1
ATOM 937 O O . VAL A 1 129 ? 2.940 -7.144 6.982 1.00 87.75 129 VAL A O 1
ATOM 940 N N . SER A 1 130 ? 2.809 -4.927 6.705 1.00 79.12 130 SER A N 1
ATOM 941 C CA . SER A 1 130 ? 4.265 -4.699 6.716 1.00 79.12 130 SER A CA 1
ATOM 942 C C . SER A 1 130 ? 4.948 -5.182 7.993 1.00 79.12 130 SER A C 1
ATOM 944 O O . SER A 1 130 ? 6.068 -5.674 7.917 1.00 79.12 130 SER A O 1
ATOM 946 N N . SER A 1 131 ? 4.256 -5.088 9.129 1.00 73.25 131 SER A N 1
ATOM 947 C CA . SER A 1 131 ? 4.808 -5.363 10.463 1.00 73.25 131 SER A CA 1
ATOM 948 C C . SER A 1 131 ? 4.099 -6.518 11.184 1.00 73.25 131 SER A C 1
ATOM 950 O O . SER A 1 131 ? 4.274 -6.687 12.384 1.00 73.25 131 SER A O 1
ATOM 952 N N . MET A 1 132 ? 3.260 -7.292 10.482 1.00 74.94 132 MET A N 1
ATOM 953 C CA . MET A 1 132 ? 2.528 -8.408 11.092 1.00 74.94 132 MET A CA 1
ATOM 954 C C . MET A 1 132 ? 3.382 -9.677 11.096 1.00 74.94 132 MET A C 1
ATOM 956 O O . MET A 1 132 ? 3.706 -10.204 10.032 1.00 74.94 132 MET A O 1
ATOM 960 N N . GLU A 1 133 ? 3.696 -10.176 12.291 1.00 72.62 133 GLU A N 1
ATOM 961 C CA . GLU A 1 133 ? 4.299 -11.502 12.488 1.00 72.62 133 GLU A CA 1
ATOM 962 C C . GLU A 1 133 ? 3.238 -12.608 12.412 1.00 72.62 133 GLU A C 1
ATOM 964 O O . GLU A 1 133 ? 3.440 -13.632 11.762 1.00 72.62 133 GLU A O 1
ATOM 969 N N . GLU A 1 134 ? 2.070 -12.364 13.015 1.00 81.19 134 GLU A N 1
ATOM 970 C CA . GLU A 1 134 ? 0.947 -13.296 13.015 1.00 81.19 134 GLU A CA 1
ATOM 971 C C . GLU A 1 134 ? -0.100 -12.937 11.965 1.00 81.19 134 GLU A C 1
ATOM 973 O O . GLU A 1 134 ? -0.552 -11.801 11.855 1.00 81.19 134 GLU A O 1
ATOM 978 N N . THR A 1 135 ? -0.547 -13.937 11.208 1.00 85.19 135 THR A N 1
ATOM 979 C CA . THR A 1 135 ? -1.529 -13.757 10.119 1.00 85.19 135 THR A CA 1
ATOM 980 C C . THR A 1 135 ? -2.977 -13.902 10.583 1.00 85.19 135 THR A C 1
ATOM 982 O O . THR A 1 135 ? -3.908 -13.885 9.775 1.00 85.19 135 THR A O 1
ATOM 985 N N . ARG A 1 136 ? -3.187 -14.088 11.889 1.00 90.50 136 ARG A N 1
ATOM 986 C CA . ARG A 1 136 ? -4.496 -14.352 12.484 1.00 90.50 136 ARG A CA 1
ATOM 987 C C . ARG A 1 136 ? -4.709 -13.452 13.684 1.00 90.50 136 ARG A C 1
ATOM 989 O O . ARG A 1 136 ? -3.879 -13.388 14.581 1.00 90.50 136 ARG A O 1
ATOM 996 N N . PHE A 1 137 ? -5.883 -12.841 13.730 1.00 93.50 137 PHE A N 1
ATOM 997 C CA . PHE A 1 137 ? -6.350 -12.098 14.887 1.00 93.50 137 PHE A CA 1
ATOM 998 C C . PHE A 1 137 ? -7.793 -12.496 15.183 1.00 93.50 137 PHE A C 1
ATOM 1000 O O . PHE A 1 137 ? -8.622 -12.586 14.275 1.00 93.50 137 PHE A O 1
ATOM 1007 N N . ARG A 1 138 ? -8.107 -12.748 16.454 1.00 95.38 138 ARG A N 1
ATOM 1008 C CA . ARG A 1 138 ? -9.471 -13.016 16.910 1.00 95.38 138 ARG A CA 1
ATOM 1009 C C . ARG A 1 138 ? -9.720 -12.230 18.179 1.00 95.38 138 ARG A C 1
ATOM 1011 O O . ARG A 1 138 ? -8.931 -12.297 19.113 1.00 95.38 138 ARG A O 1
ATOM 1018 N N . GLY A 1 139 ? -10.853 -11.545 18.215 1.00 95.88 139 GLY A N 1
ATOM 1019 C CA . GLY A 1 139 ? -11.179 -10.675 19.323 1.00 95.88 139 GLY A CA 1
ATOM 1020 C C . GLY A 1 139 ? -12.655 -10.346 19.417 1.00 95.88 139 GLY A C 1
ATOM 1021 O O . GLY A 1 139 ? -13.453 -10.729 18.558 1.00 95.88 139 GLY A O 1
ATOM 1022 N N . ARG A 1 140 ? -13.018 -9.636 20.484 1.00 96.25 140 ARG A N 1
ATOM 1023 C CA . ARG A 1 140 ? -14.372 -9.108 20.664 1.00 96.25 140 ARG A CA 1
ATOM 1024 C C . ARG A 1 140 ? -14.548 -7.869 19.789 1.00 96.25 140 ARG A C 1
ATOM 1026 O O . ARG A 1 140 ? -13.724 -6.963 19.852 1.00 96.25 140 ARG A O 1
ATOM 1033 N N . ALA A 1 141 ? -15.632 -7.820 19.018 1.00 97.69 141 ALA A N 1
ATOM 1034 C CA . ALA A 1 141 ? -15.975 -6.638 18.237 1.00 97.69 141 ALA A CA 1
ATOM 1035 C C . ALA A 1 141 ? -16.376 -5.467 19.154 1.00 97.69 141 ALA A C 1
ATOM 1037 O O . ALA A 1 141 ? -17.221 -5.634 20.040 1.00 97.69 141 ALA A O 1
ATOM 1038 N N . VAL A 1 142 ? -15.788 -4.296 18.917 1.00 97.62 142 VAL A N 1
ATOM 1039 C CA . VAL A 1 142 ? -16.144 -3.017 19.541 1.00 97.62 142 VAL A CA 1
ATOM 1040 C C . VAL A 1 142 ? -16.432 -2.033 18.412 1.00 97.62 142 VAL A C 1
ATOM 1042 O O . VAL A 1 142 ? -15.535 -1.675 17.653 1.00 97.62 142 VAL A O 1
ATOM 1045 N N . CYS A 1 143 ? -17.701 -1.665 18.248 1.00 97.75 143 CYS A N 1
ATOM 1046 C CA . CYS A 1 143 ? -18.167 -0.938 17.070 1.00 97.75 143 CYS A CA 1
ATOM 1047 C C . CYS A 1 143 ? -18.308 0.560 17.348 1.00 97.75 143 CYS A C 1
ATOM 1049 O O . CYS A 1 143 ? -18.859 0.940 18.381 1.00 97.75 143 CYS A O 1
ATOM 1051 N N . PHE A 1 144 ? -17.882 1.377 16.390 1.00 97.62 144 PHE A N 1
ATOM 1052 C CA . PHE A 1 144 ? -17.950 2.834 16.422 1.00 97.62 144 PHE A CA 1
ATOM 1053 C C . PHE A 1 144 ? -18.424 3.373 15.074 1.00 97.62 144 PHE A C 1
ATOM 1055 O O . PHE A 1 144 ? -18.181 2.759 14.033 1.00 97.62 144 PHE A O 1
ATOM 1062 N N . ASP A 1 145 ? -19.061 4.539 15.105 1.00 97.06 145 ASP A N 1
ATOM 1063 C CA . ASP A 1 145 ? -19.616 5.194 13.915 1.00 97.06 145 ASP A CA 1
ATOM 1064 C C . ASP A 1 145 ? -18.795 6.443 13.515 1.00 97.06 145 ASP A C 1
ATOM 1066 O O . ASP A 1 145 ? -19.013 7.028 12.458 1.00 97.06 145 ASP A O 1
ATOM 1070 N N . ASP A 1 146 ? -17.820 6.843 14.343 1.00 94.38 146 ASP A N 1
ATOM 1071 C CA . ASP A 1 146 ? -16.901 7.954 14.097 1.00 94.38 146 ASP A CA 1
ATOM 1072 C C . ASP A 1 146 ? -15.530 7.711 14.759 1.00 94.38 146 ASP A C 1
ATOM 1074 O O . ASP A 1 146 ? -15.395 6.939 15.713 1.00 94.38 146 ASP A O 1
ATOM 1078 N N . SER A 1 147 ? -14.486 8.359 14.235 1.00 92.81 147 SER A N 1
ATOM 1079 C CA . SER A 1 147 ? -13.103 8.155 14.683 1.00 92.81 147 SER A CA 1
ATOM 1080 C C . SER A 1 147 ? -12.796 8.767 16.053 1.00 92.81 147 SER A C 1
ATOM 1082 O O . SER A 1 147 ? -11.892 8.286 16.738 1.00 92.81 147 SER A O 1
ATOM 1084 N N . LYS A 1 148 ? -13.535 9.798 16.479 1.00 94.12 148 LYS A N 1
ATOM 1085 C CA . LYS A 1 148 ? -13.319 10.473 17.764 1.00 94.12 148 LYS A CA 1
ATOM 1086 C C . LYS A 1 148 ? -13.775 9.586 18.920 1.00 94.12 148 LYS A C 1
ATOM 1088 O O . LYS A 1 148 ? -13.050 9.450 19.900 1.00 94.12 148 LYS A O 1
ATOM 1093 N N . SER A 1 149 ? -14.903 8.899 18.754 1.00 96.56 149 SER A N 1
ATOM 1094 C CA . SER A 1 149 ? -15.420 7.927 19.720 1.00 96.56 149 SER A CA 1
ATOM 1095 C C . SER A 1 149 ? -14.449 6.766 19.981 1.00 96.56 149 SER A C 1
ATOM 1097 O O . SER A 1 149 ? -14.446 6.211 21.081 1.00 96.56 149 SER A O 1
ATOM 1099 N N . VAL A 1 150 ? -13.609 6.399 19.001 1.00 96.12 150 VAL A N 1
ATOM 1100 C CA . VAL A 1 150 ? -12.527 5.414 19.198 1.00 96.12 150 VAL A CA 1
ATOM 1101 C C . VAL A 1 150 ? -11.477 5.967 20.158 1.00 96.12 150 VAL A C 1
ATOM 1103 O O . VAL A 1 150 ? -11.125 5.284 21.115 1.00 96.12 150 VAL A O 1
ATOM 1106 N N . ALA A 1 151 ? -11.007 7.196 19.929 1.00 94.75 151 ALA A N 1
ATOM 1107 C CA . ALA A 1 151 ? -10.008 7.836 20.783 1.00 94.75 151 ALA A CA 1
ATOM 1108 C C . ALA A 1 151 ? -10.519 8.009 22.223 1.00 94.75 151 ALA A C 1
ATOM 1110 O O . ALA A 1 151 ? -9.846 7.589 23.160 1.00 94.75 151 ALA A O 1
ATOM 1111 N N . GLU A 1 152 ? -11.752 8.496 22.392 1.00 96.81 152 GLU A N 1
ATOM 1112 C CA . GLU A 1 152 ? -12.404 8.612 23.706 1.00 96.81 152 GLU A CA 1
ATOM 1113 C C . GLU A 1 152 ? -12.503 7.245 24.410 1.00 96.81 152 GLU A C 1
ATOM 1115 O O . GLU A 1 152 ? -12.257 7.126 25.606 1.00 96.81 152 GLU A O 1
ATOM 1120 N N . ALA A 1 153 ? -12.804 6.169 23.676 1.00 96.38 153 ALA A N 1
ATOM 1121 C CA . ALA A 1 153 ? -12.863 4.826 24.251 1.00 96.38 153 ALA A CA 1
ATOM 1122 C C . ALA A 1 153 ? -11.493 4.253 24.647 1.00 96.38 153 ALA A C 1
ATOM 1124 O O . ALA A 1 153 ? -11.437 3.428 25.563 1.00 96.38 153 ALA A O 1
ATOM 1125 N N . VAL A 1 154 ? -10.408 4.658 23.981 1.00 95.50 154 VAL A N 1
ATOM 1126 C CA . VAL A 1 154 ? -9.044 4.348 24.433 1.00 95.50 154 VAL A CA 1
ATOM 1127 C C . VAL A 1 154 ? -8.737 5.107 25.724 1.00 95.50 154 VAL A C 1
ATOM 1129 O O . VAL A 1 154 ? -8.308 4.483 26.692 1.00 95.50 154 VAL A O 1
ATOM 1132 N N . GLU A 1 155 ? -9.007 6.414 25.764 1.00 94.19 155 GLU A N 1
ATOM 1133 C CA . GLU A 1 155 ? -8.771 7.270 26.939 1.00 94.19 155 GLU A CA 1
ATOM 1134 C C . GLU A 1 155 ? -9.542 6.785 28.177 1.00 94.19 155 GLU A C 1
ATOM 1136 O O . GLU A 1 155 ? -8.989 6.725 29.275 1.00 94.19 155 GLU A O 1
ATOM 1141 N N . ASP A 1 156 ? -10.789 6.346 27.990 1.00 95.38 156 ASP A N 1
ATOM 1142 C CA . ASP A 1 156 ? -11.638 5.790 29.048 1.00 95.38 156 ASP A CA 1
ATOM 1143 C C . A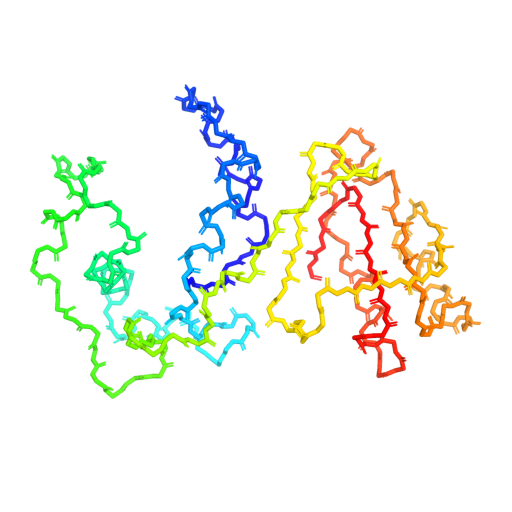SP A 1 156 ? -11.248 4.355 29.472 1.00 95.38 156 ASP A C 1
ATOM 1145 O O . ASP A 1 156 ? -11.888 3.772 30.352 1.00 95.38 156 ASP A O 1
ATOM 1149 N N . GLY A 1 157 ? -10.274 3.718 28.809 1.00 93.62 157 GLY A N 1
ATOM 1150 C CA . GLY A 1 157 ? -9.902 2.319 29.057 1.00 93.62 157 GLY A CA 1
ATOM 1151 C C . GLY A 1 157 ? -10.976 1.298 28.649 1.00 93.62 157 GLY A C 1
ATOM 1152 O O . GLY A 1 157 ? -10.997 0.173 29.151 1.00 93.62 157 GLY A O 1
ATOM 1153 N N . ARG A 1 158 ? -11.891 1.670 27.743 1.00 93.38 158 ARG A N 1
ATOM 1154 C CA . ARG A 1 158 ? -12.958 0.792 27.222 1.00 93.38 158 ARG A CA 1
ATOM 1155 C C . ARG A 1 158 ? -12.471 -0.151 26.119 1.00 93.38 158 ARG A C 1
ATOM 1157 O O . ARG A 1 158 ? -13.159 -1.127 25.812 1.00 93.38 158 ARG A O 1
ATOM 1164 N N . ILE A 1 159 ? -11.306 0.123 25.533 1.00 96.12 159 ILE A N 1
ATOM 1165 C CA . ILE A 1 159 ? -10.625 -0.739 24.559 1.00 96.12 159 ILE A CA 1
ATOM 1166 C C . ILE A 1 159 ? -9.427 -1.401 25.242 1.00 96.12 159 ILE A C 1
ATOM 1168 O O . ILE A 1 159 ? -8.586 -0.727 25.825 1.00 96.12 159 ILE A O 1
ATOM 1172 N N . GLY A 1 160 ? -9.341 -2.729 25.145 1.00 94.69 160 GLY A N 1
ATOM 1173 C CA . GLY A 1 160 ? -8.220 -3.507 25.678 1.00 94.69 160 GLY A CA 1
ATOM 1174 C C . GLY A 1 160 ? -7.617 -4.469 24.649 1.00 94.69 160 GLY A C 1
ATOM 1175 O O . GLY A 1 160 ? -8.230 -4.706 23.600 1.00 94.69 160 GLY A O 1
ATOM 1176 N N . PRO A 1 161 ? -6.445 -5.064 24.944 1.00 95.75 161 PRO A N 1
ATOM 1177 C CA . PRO A 1 161 ? -5.824 -6.094 24.112 1.00 95.75 161 PRO A CA 1
ATOM 1178 C C . PRO A 1 161 ? -6.801 -7.210 23.718 1.00 95.75 161 PRO A C 1
ATOM 1180 O O . PRO A 1 161 ? -7.613 -7.660 24.527 1.00 95.75 161 PRO A O 1
ATOM 1183 N N . GLY A 1 162 ? -6.726 -7.665 22.467 1.00 95.44 162 GLY A N 1
ATOM 1184 C CA . GLY A 1 162 ? -7.646 -8.657 21.907 1.00 95.44 162 GLY A CA 1
ATOM 1185 C C . GLY A 1 162 ? -8.986 -8.081 21.435 1.00 95.44 162 GLY A C 1
ATOM 1186 O O . GLY A 1 162 ? -9.913 -8.842 21.166 1.00 95.44 162 GLY A O 1
ATOM 1187 N N . SER A 1 163 ? -9.125 -6.757 21.331 1.00 97.19 163 SER A N 1
ATOM 1188 C CA . SER A 1 163 ? -10.310 -6.119 20.739 1.00 97.19 163 SER A CA 1
ATOM 1189 C C . SER A 1 163 ? -10.201 -6.028 19.213 1.00 97.19 163 SER A C 1
ATOM 1191 O O . SER A 1 163 ? -9.122 -5.793 18.670 1.00 97.19 163 SER A O 1
ATOM 1193 N N . VAL A 1 164 ? -11.334 -6.185 18.523 1.00 97.44 164 VAL A N 1
ATOM 1194 C CA . VAL A 1 164 ? -11.493 -5.874 17.094 1.00 97.44 164 VAL A CA 1
ATOM 1195 C C . VAL A 1 164 ? -12.355 -4.625 16.987 1.00 97.44 164 VAL A C 1
ATOM 1197 O O . VAL A 1 164 ? -13.564 -4.671 17.203 1.00 97.44 164 VAL A O 1
ATOM 1200 N N . ILE A 1 165 ? -11.732 -3.501 16.678 1.00 97.31 165 ILE A N 1
ATOM 1201 C CA . ILE A 1 165 ? -12.391 -2.220 16.495 1.00 97.31 165 ILE A CA 1
ATOM 1202 C C . ILE A 1 165 ? -13.026 -2.232 15.104 1.00 97.31 165 ILE A C 1
ATOM 1204 O O . ILE A 1 165 ? -12.352 -2.490 14.107 1.00 97.31 165 ILE A O 1
ATOM 1208 N N . VAL A 1 166 ? -14.329 -1.972 15.043 1.00 97.56 166 VAL A N 1
ATOM 1209 C CA . VAL A 1 166 ? -15.092 -1.884 13.794 1.00 97.56 166 VAL A CA 1
ATOM 1210 C C . VAL A 1 166 ? -15.579 -0.453 13.638 1.00 97.56 166 VAL A C 1
ATOM 1212 O O . VAL A 1 166 ? -16.493 -0.038 14.347 1.00 97.56 166 VAL A O 1
ATOM 1215 N N . LEU A 1 167 ? -14.970 0.297 12.726 1.00 97.00 167 LEU A N 1
ATOM 1216 C CA . LEU A 1 167 ? -15.328 1.683 12.438 1.00 97.00 167 LEU A CA 1
ATOM 1217 C C . LEU A 1 167 ? -16.131 1.745 11.136 1.00 97.00 167 LEU A C 1
ATOM 1219 O O . LEU A 1 167 ? -15.609 1.407 10.077 1.00 97.00 167 LEU A O 1
ATOM 1223 N N . ARG A 1 168 ? -17.395 2.149 11.202 1.00 96.81 168 ARG A N 1
ATOM 1224 C CA . ARG A 1 168 ? -18.351 2.056 10.083 1.00 96.81 168 ARG A CA 1
ATOM 1225 C C . ARG A 1 168 ? -19.008 3.397 9.768 1.00 96.81 168 ARG A C 1
ATOM 1227 O O . ARG A 1 168 ? -18.902 4.331 10.551 1.00 96.81 168 ARG A O 1
ATOM 1234 N N . TYR A 1 169 ? -19.730 3.447 8.647 1.00 97.00 169 TYR A N 1
ATOM 1235 C CA . TYR A 1 169 ? -20.418 4.635 8.119 1.00 97.00 169 TYR A CA 1
ATOM 1236 C C . TYR A 1 169 ? -19.474 5.746 7.657 1.00 97.00 169 TYR A C 1
ATOM 1238 O O . TYR A 1 169 ? -19.865 6.908 7.521 1.00 97.00 169 TYR A O 1
ATOM 1246 N N . LEU A 1 170 ? -18.236 5.380 7.342 1.00 96.81 170 LEU A N 1
ATOM 1247 C CA . LEU A 1 170 ? -17.241 6.299 6.817 1.00 96.81 170 LEU A CA 1
ATOM 1248 C C . LEU A 1 170 ? -16.903 6.007 5.354 1.00 96.81 170 LEU A C 1
ATOM 1250 O O . LEU A 1 170 ? -16.105 6.727 4.773 1.00 96.81 170 LEU A O 1
ATOM 1254 N N . GLY A 1 171 ? -17.543 5.024 4.717 1.00 96.94 171 GLY A N 1
ATOM 1255 C CA . GLY A 1 171 ? -17.308 4.705 3.309 1.00 96.94 171 GLY A CA 1
ATOM 1256 C C . GLY A 1 171 ? -17.661 5.824 2.309 1.00 96.94 171 GLY A C 1
ATOM 1257 O O . GLY A 1 171 ? -18.199 6.875 2.681 1.00 96.94 171 GLY A O 1
ATOM 1258 N N . PRO A 1 172 ? -17.399 5.603 1.003 1.00 96.19 172 PRO A N 1
ATOM 1259 C CA . PRO A 1 172 ? -17.531 6.627 -0.039 1.00 96.19 172 PRO A CA 1
ATOM 1260 C C . PRO A 1 172 ? -18.896 7.317 -0.092 1.00 96.19 172 PRO A C 1
ATOM 1262 O O . PRO A 1 172 ? -18.961 8.535 -0.222 1.00 96.19 172 PRO A O 1
ATOM 1265 N N . GLN A 1 173 ? -19.986 6.556 0.039 1.00 96.06 173 GLN A N 1
ATOM 1266 C CA . GLN A 1 173 ? -21.346 7.103 -0.024 1.00 96.06 173 GLN A CA 1
ATOM 1267 C C . GLN A 1 173 ? -21.755 7.856 1.244 1.00 96.06 173 GLN A C 1
ATOM 1269 O O . GLN A 1 173 ? -22.532 8.800 1.161 1.00 96.06 173 GLN A O 1
ATOM 1274 N N . ALA A 1 174 ? -21.263 7.423 2.405 1.00 95.31 174 ALA A N 1
ATOM 1275 C CA . ALA A 1 174 ? -21.687 7.965 3.689 1.00 95.31 174 ALA A CA 1
ATOM 1276 C C . ALA A 1 174 ? -20.940 9.260 4.033 1.00 95.31 174 ALA A C 1
ATOM 1278 O O . ALA A 1 174 ? -21.566 10.246 4.409 1.00 95.31 174 ALA A O 1
ATOM 1279 N N . SER A 1 175 ? -19.612 9.258 3.869 1.00 94.31 175 SER A N 1
ATOM 1280 C CA . SER A 1 175 ? -18.743 10.356 4.322 1.00 94.31 175 SER A CA 1
ATOM 1281 C C . SER A 1 175 ? -17.628 10.715 3.334 1.00 94.31 175 SER A C 1
ATOM 1283 O O . SER A 1 175 ? -16.707 11.450 3.681 1.00 94.31 175 SER A O 1
ATOM 1285 N N . GLY A 1 176 ? -17.663 10.188 2.105 1.00 95.94 176 GLY A N 1
ATOM 1286 C CA . GLY A 1 176 ? -16.609 10.434 1.116 1.00 95.94 176 GLY A CA 1
ATOM 1287 C C . GLY A 1 176 ? -15.298 9.689 1.389 1.00 95.94 176 GLY A C 1
ATOM 1288 O O . GLY A 1 176 ? -14.280 10.037 0.796 1.00 95.94 176 GLY A O 1
ATOM 1289 N N . MET A 1 177 ? -15.307 8.660 2.247 1.00 96.69 177 MET A N 1
ATOM 1290 C CA . MET A 1 177 ? -14.137 7.824 2.552 1.00 96.69 177 MET A CA 1
ATOM 1291 C C . MET A 1 177 ? -12.928 8.614 3.105 1.00 96.69 177 MET A C 1
ATOM 1293 O O . MET A 1 177 ? -11.842 8.600 2.503 1.00 96.69 177 MET A O 1
ATOM 1297 N N . PRO A 1 178 ? -13.085 9.346 4.230 1.00 95.00 178 PRO A N 1
ATOM 1298 C CA . PRO A 1 178 ? -12.011 10.152 4.796 1.00 95.00 178 PRO A CA 1
ATOM 1299 C C . PRO A 1 178 ? -10.869 9.281 5.332 1.00 95.00 178 PRO A C 1
ATOM 1301 O O . PRO A 1 178 ? -11.062 8.147 5.761 1.00 95.00 178 PRO A O 1
ATOM 1304 N N . GLU A 1 179 ? -9.662 9.832 5.351 1.00 93.19 179 GLU A N 1
ATOM 1305 C CA . GLU A 1 179 ? -8.511 9.166 5.964 1.00 93.19 179 GLU A CA 1
ATOM 1306 C C . GLU A 1 179 ? -8.509 9.416 7.479 1.00 93.19 179 GLU A C 1
ATOM 1308 O O . GLU A 1 179 ? -8.532 10.568 7.913 1.00 93.19 179 GLU A O 1
ATOM 1313 N N . VAL A 1 180 ? -8.538 8.355 8.293 1.00 91.81 180 VAL A N 1
ATOM 1314 C CA . VAL A 1 180 ? -8.843 8.456 9.738 1.00 91.81 180 VAL A CA 1
ATOM 1315 C C . VAL A 1 180 ? -7.630 8.311 10.661 1.00 91.81 180 VAL A C 1
ATOM 1317 O O . VAL A 1 180 ? -7.588 7.433 11.521 1.00 91.81 180 VAL A O 1
ATOM 1320 N N . LEU A 1 181 ? -6.674 9.238 10.561 1.00 90.25 181 LEU A N 1
ATOM 1321 C CA . LEU A 1 181 ? -5.468 9.240 11.408 1.00 90.25 181 LEU A CA 1
ATOM 1322 C C . LEU A 1 181 ? -5.765 9.252 12.920 1.00 90.25 181 LEU A C 1
ATOM 1324 O O . LEU A 1 181 ? -5.032 8.661 13.702 1.00 90.25 181 LEU A O 1
ATOM 1328 N N . VAL A 1 182 ? -6.846 9.913 13.350 1.00 90.31 182 VAL A N 1
ATOM 1329 C CA . VAL A 1 182 ? -7.205 10.022 14.778 1.00 90.31 182 VAL A CA 1
ATOM 1330 C C . VAL A 1 182 ? -7.396 8.644 15.420 1.00 90.31 182 VAL A C 1
ATOM 1332 O O . VAL A 1 182 ? -6.905 8.405 16.520 1.00 90.31 182 VAL A O 1
ATOM 1335 N N . ALA A 1 183 ? -8.076 7.727 14.725 1.00 89.25 183 ALA A N 1
ATOM 1336 C CA . ALA A 1 183 ? -8.347 6.394 15.250 1.00 89.25 183 ALA A CA 1
ATOM 1337 C C . ALA A 1 183 ? -7.084 5.521 15.264 1.00 89.25 183 ALA A C 1
ATOM 1339 O O . ALA A 1 183 ? -6.846 4.833 16.253 1.00 89.25 183 ALA A O 1
ATOM 1340 N N . SER A 1 184 ? -6.264 5.555 14.203 1.00 89.19 184 SER A N 1
ATOM 1341 C CA . SER A 1 184 ? -5.011 4.788 14.176 1.00 89.19 184 SER A CA 1
ATOM 1342 C C . SER A 1 184 ? -4.025 5.291 15.229 1.00 89.19 184 SER A C 1
ATOM 1344 O O . SER A 1 184 ? -3.521 4.487 16.007 1.00 89.19 184 SER A O 1
ATOM 1346 N N . ALA A 1 185 ? -3.842 6.609 15.347 1.00 91.56 185 ALA A N 1
ATOM 1347 C CA . ALA A 1 185 ? -2.955 7.208 16.343 1.00 91.56 185 ALA A CA 1
ATOM 1348 C C . ALA A 1 185 ? -3.358 6.859 17.786 1.00 91.56 185 ALA A C 1
ATOM 1350 O O . ALA A 1 185 ? -2.493 6.538 18.597 1.00 91.56 185 ALA A O 1
ATOM 1351 N N . ALA A 1 186 ? -4.659 6.868 18.102 1.00 93.06 186 ALA A N 1
ATOM 1352 C CA . ALA A 1 186 ? -5.142 6.493 19.431 1.00 93.06 186 ALA A CA 1
ATOM 1353 C C . ALA A 1 186 ? -4.877 5.014 19.771 1.00 93.06 186 ALA A C 1
ATOM 1355 O O . ALA A 1 186 ? -4.655 4.677 20.930 1.00 93.06 186 ALA A O 1
ATOM 1356 N N . LEU A 1 187 ? -4.881 4.121 18.776 1.00 93.38 187 LEU A N 1
ATOM 1357 C CA . LEU A 1 187 ? -4.640 2.687 18.976 1.00 93.38 187 LEU A CA 1
ATOM 1358 C C . LEU A 1 187 ? -3.146 2.319 19.007 1.00 93.38 187 LEU A C 1
ATOM 1360 O O . LEU A 1 187 ? -2.810 1.225 19.452 1.00 93.38 187 LEU A O 1
ATOM 1364 N N . SER A 1 188 ? -2.252 3.219 18.589 1.00 91.94 188 SER A N 1
ATOM 1365 C CA . SER A 1 188 ? -0.792 3.018 18.576 1.00 91.94 188 SER A CA 1
ATOM 1366 C C . SER A 1 188 ? -0.098 3.318 19.915 1.00 91.94 188 SER A C 1
ATOM 1368 O O . SER A 1 188 ? 1.112 3.535 19.959 1.00 91.94 188 SER A O 1
ATOM 1370 N N . VAL A 1 189 ? -0.839 3.338 21.024 1.00 93.31 189 VAL A N 1
ATOM 1371 C CA . VAL A 1 189 ? -0.259 3.435 22.374 1.00 93.31 189 VAL A CA 1
ATOM 1372 C C . VAL A 1 189 ? 0.393 2.102 22.787 1.00 93.31 189 VAL A C 1
ATOM 1374 O O . VAL A 1 189 ? -0.096 1.048 22.372 1.00 93.31 189 VAL A O 1
ATOM 1377 N N . PRO A 1 190 ? 1.459 2.088 23.615 1.00 93.62 190 PRO A N 1
ATOM 1378 C CA . PRO A 1 190 ? 2.198 0.861 23.971 1.00 93.62 190 PRO A CA 1
ATOM 1379 C C . PRO A 1 190 ? 1.333 -0.298 24.507 1.00 93.62 190 PRO A C 1
ATOM 1381 O O . PRO A 1 190 ? 1.655 -1.487 24.366 1.00 93.62 190 PRO A O 1
ATOM 1384 N N . GLU A 1 191 ? 0.215 0.032 25.144 1.00 93.94 191 GLU A N 1
ATOM 1385 C CA . GLU A 1 191 ? -0.738 -0.911 25.711 1.00 93.94 191 GLU A CA 1
ATOM 1386 C C . GLU A 1 191 ? -1.531 -1.667 24.637 1.00 93.94 191 GLU A C 1
ATOM 1388 O O . GLU A 1 191 ? -1.882 -2.828 24.866 1.00 93.94 191 GLU A O 1
ATOM 1393 N N . LEU A 1 192 ? -1.779 -1.047 23.477 1.00 94.38 192 LEU A N 1
ATOM 1394 C CA . LEU A 1 192 ? -2.661 -1.545 22.415 1.00 94.38 192 LEU A CA 1
ATOM 1395 C C . LEU A 1 192 ? -1.939 -1.846 21.094 1.00 94.38 192 LEU A C 1
ATOM 1397 O O . LEU A 1 192 ? -2.432 -2.681 20.333 1.00 94.38 192 LEU A O 1
ATOM 1401 N N . ASP A 1 193 ? -0.785 -1.230 20.835 1.00 90.69 193 ASP A N 1
ATOM 1402 C CA . ASP A 1 193 ? -0.039 -1.394 19.587 1.00 90.69 193 ASP A CA 1
ATOM 1403 C C . ASP A 1 193 ? 0.312 -2.870 19.331 1.00 90.69 193 ASP A C 1
ATOM 1405 O O . ASP A 1 193 ? 0.790 -3.588 20.215 1.00 90.69 193 ASP A O 1
ATOM 1409 N N . GLY A 1 194 ? -0.034 -3.358 18.137 1.00 88.81 194 GLY A N 1
ATOM 1410 C CA . GLY A 1 194 ? 0.074 -4.773 17.756 1.00 88.81 194 GLY A CA 1
ATOM 1411 C C . GLY A 1 194 ? -0.847 -5.749 18.512 1.00 88.81 194 GLY A C 1
ATOM 1412 O O . GLY A 1 194 ? -0.797 -6.952 18.260 1.00 88.81 194 GLY A O 1
ATOM 1413 N N . LYS A 1 195 ? -1.700 -5.275 19.429 1.00 92.81 195 LYS A N 1
ATOM 1414 C CA . LYS A 1 195 ? -2.561 -6.107 20.297 1.00 92.81 195 LYS A CA 1
ATOM 1415 C C . LYS A 1 195 ? -4.054 -5.949 20.019 1.00 92.81 195 LYS A C 1
ATOM 1417 O O . LYS A 1 195 ? -4.864 -6.646 20.632 1.00 92.81 195 LYS A O 1
ATOM 1422 N N . VAL A 1 196 ? -4.432 -5.056 19.114 1.00 94.75 196 VAL A N 1
ATOM 1423 C CA . VAL A 1 196 ? -5.808 -4.839 18.650 1.00 94.75 196 VAL A CA 1
ATOM 1424 C C . VAL A 1 196 ? -5.861 -4.881 17.125 1.00 94.75 196 VAL A C 1
ATOM 1426 O O . VAL A 1 196 ? -4.847 -4.689 16.459 1.00 94.75 196 VAL A O 1
ATOM 1429 N N . ALA A 1 197 ? -7.045 -5.117 16.565 1.00 93.88 197 ALA A N 1
ATOM 1430 C CA . ALA A 1 197 ? -7.282 -5.006 15.127 1.00 93.88 197 ALA A CA 1
ATOM 1431 C C . ALA A 1 197 ? -8.272 -3.878 14.836 1.00 93.88 197 ALA A C 1
ATOM 1433 O O . ALA A 1 197 ? -9.229 -3.705 15.585 1.00 93.88 197 ALA A O 1
ATOM 1434 N N . LEU A 1 198 ? -8.081 -3.157 13.732 1.00 94.50 198 LEU A N 1
ATOM 1435 C CA . LEU A 1 198 ? -9.011 -2.142 13.237 1.00 94.50 198 LEU A CA 1
ATOM 1436 C C . LEU A 1 198 ? -9.507 -2.541 11.846 1.00 94.50 198 LEU A C 1
ATOM 1438 O O . LEU A 1 198 ? -8.714 -2.806 10.945 1.00 94.50 198 LEU A O 1
ATOM 1442 N N . VAL A 1 199 ? -10.825 -2.579 11.682 1.00 95.69 199 VAL A N 1
ATOM 1443 C CA . VAL A 1 199 ? -11.511 -2.833 10.413 1.00 95.69 199 VAL A CA 1
ATOM 1444 C C . VAL A 1 199 ? -12.449 -1.667 10.144 1.00 95.69 199 VAL A C 1
ATOM 1446 O O . VAL A 1 199 ? -13.175 -1.237 11.042 1.00 95.69 199 VAL A O 1
ATOM 1449 N N . SER A 1 200 ? -12.443 -1.149 8.916 1.00 96.38 200 SER A N 1
ATOM 1450 C CA . SER A 1 200 ? -13.302 -0.030 8.542 1.00 96.38 200 SER A CA 1
ATOM 1451 C C . SER A 1 200 ? -13.714 -0.061 7.076 1.00 96.38 200 SER A C 1
ATOM 1453 O O . SER A 1 200 ? -13.027 -0.649 6.245 1.00 96.38 200 SER A O 1
ATOM 1455 N N . ASP A 1 201 ? -14.833 0.599 6.774 1.00 96.31 201 ASP A N 1
ATOM 1456 C CA . ASP A 1 201 ? -15.274 0.934 5.418 1.00 96.31 201 ASP A CA 1
ATOM 1457 C C . ASP A 1 201 ? -14.577 2.190 4.848 1.00 96.31 201 ASP A C 1
ATOM 1459 O O . ASP A 1 201 ? -14.863 2.596 3.721 1.00 96.31 201 ASP A O 1
ATOM 1463 N N . THR A 1 202 ? -13.645 2.792 5.600 1.00 95.56 202 THR A N 1
ATOM 1464 C CA . THR A 1 202 ? -12.857 3.966 5.194 1.00 95.56 202 THR A CA 1
ATOM 1465 C C . THR A 1 202 ? -11.365 3.675 4.969 1.00 95.56 202 THR A C 1
ATOM 1467 O O . THR A 1 202 ? -10.939 2.523 4.927 1.00 95.56 202 THR A O 1
ATOM 1470 N N . ARG A 1 203 ? -10.550 4.724 4.785 1.00 94.62 203 ARG A N 1
ATOM 1471 C CA . ARG A 1 203 ? -9.089 4.654 4.591 1.00 94.62 203 ARG A CA 1
ATOM 1472 C C . ARG A 1 203 ? -8.351 4.963 5.894 1.00 94.62 203 ARG A C 1
ATOM 1474 O O . ARG A 1 203 ? -8.727 5.885 6.612 1.00 94.62 203 ARG A O 1
ATOM 1481 N N . ILE A 1 204 ? -7.283 4.223 6.182 1.00 88.50 204 ILE A N 1
ATOM 1482 C CA . ILE A 1 204 ? -6.456 4.389 7.389 1.00 88.50 204 ILE A CA 1
ATOM 1483 C C . ILE A 1 204 ? -5.049 4.824 6.969 1.00 88.50 204 ILE A C 1
ATOM 1485 O O . ILE A 1 204 ? -4.495 4.242 6.032 1.00 88.50 204 ILE A O 1
ATOM 1489 N N . SER A 1 205 ? -4.503 5.817 7.680 1.00 79.06 205 SER A N 1
ATOM 1490 C CA . SER A 1 205 ? -3.108 6.263 7.577 1.00 79.06 205 SER A CA 1
ATOM 1491 C C . SER A 1 205 ? -2.285 5.816 8.771 1.00 79.06 205 SER A C 1
ATOM 1493 O O . SER A 1 205 ? -2.865 5.662 9.874 1.00 79.06 205 SER A O 1
#

pLDDT: mean 94.35, std 4.24, range [72.62, 98.62]

Sequence (205 aa):
AIGGSTNGMLHLLALAREAKVEFTLADIQPIMRETPVLCSFAPRGPGTMVDLHRIGGASVLLKHLLDAGVLDGSGLTVTGSTLEGNLADVPPPPKDQELIAPADAPFKAFADIQICFGNLAPDGIVFKVSSMEETRFRGRAVCFDDSKSVAEAVEDGRIGPGSVIVLRYLGPQASGMPEVLVASAALSVPELDGKVALVSDTRIS

Secondary structure (DSSP, 8-state):
-----THHHHHHHHHHHHTT----HHHHHHHHHH--B-B-BTTTSSB-HHHHHHTTHHHHHHHHHHHTTSS---SB-TTSSBHHHHHTTPPPPPSS-SSB--TTS-SBSS-SEEEEEETTEEEEEEEE-TT-S-S----EEEEESSHHHHHHHHHTT---TTEEEEE-S-SHHHH---B-HHHHHHHTSTTTTTTSEEEESSB--

Foldseek 3Di:
DAQDFPVVQVVVVVVCVVVVHPDALVNVAVLQQQAFAFFADPPRHPDHQVNCVVQPHPLLVLLQCVVLVSDDQQDADPVRDTNCVVNVPPDHGDPPDDGGHHSVDGPGRGHQWHWDDDPVHPRTDIDRNSPPPDPDAAAAEDEDADQVVLLVCLVVVVDAFRYEYEHEQQACVRPNQDERASNVVSQCDPRRNVRYHYDYNHHYD

Radius of gyration: 19.56 Å; chains: 1; bounding box: 49×26×57 Å